Protein AF-A0A1W5DBM8-F1 (afdb_monomer)

Nearest PDB structures (foldseek):
  7lq4-assembly1_A  TM=3.499E-01  e=5.298E+00  Rubrobacter radiotolerans
  4ntb-assembly1_A  TM=2.353E-01  e=2.515E+00  Mus musculus
  3hkk-assembly1_A  TM=2.285E-01  e=4.060E+00  Homo sapiens
  3leo-assembly1_A  TM=2.269E-01  e=4.516E+00  Homo sapiens
  4o79-assembly1_A  TM=2.325E-01  e=4.282E+00  Arabidopsis thaliana

Sequence (288 aa):
MASSEPASSFLGVLAQKSQSLQRYIGDAVRKNANIATQSLGDQWRQVVLGPLSKLSGDSYPSSYILVIDALDECDNDDDIRIILKLFAEAQTFQTIRLRVLLTSRPEIPIRHVFHQIPETKHQGLVLHHISPSIIDHDITIFLKHNLGLIGQKKPSLSACWPGEETVNQLVQIASGLFIWAATACRFIQEVEKVILIRKRLAAILQIGSSIVGEQPEKYLNEIYTTVLRHSIPAKGSEEEKEEFLSMLRDILGSIERSMTVLKTCMQFSTFQGTILVYFISRLPPKEG

Radius of gyration: 23.91 Å; Cα contacts (8 Å, |Δi|>4): 285; chains: 1; bounding box: 63×48×68 Å

InterPro domains:
  IPR056884 Nephrocystin 3-like, N-terminal [PF24883] (8-105)

Secondary structure (DSSP, 8-state):
---------HHHHHHTT-HHHHHHHHHHHHH-TTGGGS-HHHHIIIIIIHHHTTS-TTSS-SEEEEEE--GGG-S-HHHHHHHHHHHHHHTT-SSSEEEEEEEE---HHHHHHHHHS-GGG-EEEEGGGS-HHHHHHHHHHHHHHHHHHHHHH-TTS-TT-S-HHHHHHHHHHHTT-HHHHHHHHHHHHT--SHHHHHHHHHHHHHHHHH--SS-HHHHHHHHHHHHHHHHS-TTS-HHHHHHHHHHHHHHHHHHHHHHHHHTT---------S-EEEE---SPPPP-

Mean predicted aligned error: 11.99 Å

Organism: NCBI:txid136370

pLDDT: mean 74.55, std 18.22, range [24.42, 97.06]

Structure (mmCIF, N/CA/C/O backbone):
data_AF-A0A1W5DBM8-F1
#
_entry.id   AF-A0A1W5DBM8-F1
#
loop_
_atom_site.group_PDB
_atom_site.id
_atom_site.type_symbol
_atom_site.label_atom_id
_atom_site.label_alt_id
_atom_site.label_comp_id
_atom_site.label_asym_id
_atom_site.label_entity_id
_atom_site.label_seq_id
_atom_site.pdbx_PDB_ins_code
_atom_site.Cartn_x
_atom_site.Cartn_y
_atom_site.Cartn_z
_atom_site.occupancy
_atom_site.B_iso_or_equiv
_atom_site.auth_seq_id
_atom_site.auth_comp_id
_atom_site.auth_asym_id
_atom_site.auth_atom_id
_atom_site.pdbx_PDB_model_num
ATOM 1 N N . MET A 1 1 ? 10.053 28.522 23.814 1.00 25.56 1 MET A N 1
ATOM 2 C CA . MET A 1 1 ? 9.097 29.326 23.029 1.00 25.56 1 MET A CA 1
ATOM 3 C C . MET A 1 1 ? 9.119 28.743 21.625 1.00 25.56 1 MET A C 1
ATOM 5 O O . MET A 1 1 ? 10.151 28.891 20.995 1.00 25.56 1 MET A O 1
ATOM 9 N N . ALA A 1 2 ? 8.044 28.031 21.238 1.00 26.00 2 ALA A N 1
ATOM 10 C CA . ALA A 1 2 ? 7.826 27.310 19.963 1.00 26.00 2 ALA A CA 1
ATOM 11 C C . ALA A 1 2 ? 8.869 26.207 19.639 1.00 26.00 2 ALA A C 1
ATOM 13 O O . ALA A 1 2 ? 10.048 26.384 19.878 1.00 26.00 2 ALA A O 1
ATOM 14 N N . SER A 1 3 ? 8.557 25.012 19.147 1.00 24.42 3 SER A N 1
ATOM 15 C CA . SER A 1 3 ? 7.355 24.449 18.533 1.00 24.42 3 SER A CA 1
ATOM 16 C C . SER A 1 3 ? 7.487 22.920 18.602 1.00 24.42 3 SER A C 1
ATOM 18 O O . SER A 1 3 ? 8.259 22.334 17.849 1.00 24.42 3 SER A O 1
ATOM 20 N N . SER A 1 4 ? 6.763 22.253 19.503 1.00 27.67 4 SER A N 1
ATOM 21 C CA . SER A 1 4 ? 6.507 20.819 19.350 1.00 27.67 4 SER A CA 1
ATOM 22 C C . SER A 1 4 ? 5.334 20.694 18.384 1.00 27.67 4 SER A C 1
ATOM 24 O O . SER A 1 4 ? 4.183 20.775 18.813 1.00 27.67 4 SER A O 1
ATOM 26 N N . GLU A 1 5 ? 5.600 20.603 17.083 1.00 27.23 5 GLU A N 1
ATOM 27 C CA . GLU A 1 5 ? 4.582 20.147 16.137 1.00 27.23 5 GLU A CA 1
ATOM 28 C C . GLU A 1 5 ? 4.175 18.719 16.528 1.00 27.23 5 GLU A C 1
ATOM 30 O O . GLU A 1 5 ? 5.018 17.824 16.481 1.00 27.23 5 GLU A O 1
ATOM 35 N N . PRO A 1 6 ? 2.915 18.444 16.904 1.00 31.98 6 PRO A N 1
ATOM 36 C CA . PRO A 1 6 ? 2.425 17.085 16.967 1.00 31.98 6 PRO A CA 1
ATOM 37 C C . PRO A 1 6 ? 1.830 16.774 15.594 1.00 31.98 6 PRO A C 1
ATOM 39 O O . PRO A 1 6 ? 0.610 16.763 15.414 1.00 31.98 6 PRO A O 1
ATOM 42 N N . ALA A 1 7 ? 2.689 16.571 14.596 1.00 30.81 7 ALA A N 1
ATOM 43 C CA . ALA A 1 7 ? 2.252 15.876 13.399 1.00 30.81 7 ALA A CA 1
ATOM 44 C C . ALA A 1 7 ? 2.014 14.400 13.780 1.00 30.81 7 ALA A C 1
ATOM 46 O O . ALA A 1 7 ? 2.898 13.734 14.310 1.00 30.81 7 ALA A O 1
ATOM 47 N N . SER A 1 8 ? 0.776 13.947 13.551 1.00 42.94 8 SER A N 1
ATOM 48 C CA . SER A 1 8 ? 0.335 12.550 13.388 1.00 42.94 8 SER A CA 1
ATOM 49 C C . SER A 1 8 ? 0.295 11.580 14.585 1.00 42.94 8 SER A C 1
ATOM 51 O O . SER A 1 8 ? 0.643 10.414 14.425 1.00 42.94 8 SER A O 1
ATOM 53 N N . SER A 1 9 ? -0.259 11.960 15.746 1.00 58.12 9 SER A N 1
ATOM 54 C CA . SER A 1 9 ? -0.902 10.942 16.606 1.00 58.12 9 SER A CA 1
ATOM 55 C C . SER A 1 9 ? -2.347 10.709 16.147 1.00 58.12 9 SER A C 1
ATOM 57 O O . SER A 1 9 ? -3.040 11.658 15.767 1.00 58.12 9 SER A O 1
ATOM 59 N N . PHE A 1 10 ? -2.830 9.461 16.185 1.00 66.00 10 PHE A N 1
ATOM 60 C CA . PHE A 1 10 ? -4.218 9.107 15.835 1.00 66.00 10 PHE A CA 1
ATOM 61 C C . PHE A 1 10 ? -5.248 10.017 16.537 1.00 66.00 10 PHE A C 1
ATOM 63 O O . PHE A 1 10 ? -6.190 10.504 15.910 1.00 66.00 10 PHE A O 1
ATOM 70 N N . LEU A 1 11 ? -5.010 10.338 17.814 1.00 65.62 11 LEU A N 1
ATOM 71 C CA . LEU A 1 11 ? -5.838 11.256 18.599 1.00 65.62 11 LEU A CA 1
ATOM 72 C C . LEU A 1 11 ? -5.796 12.698 18.081 1.00 65.62 11 LEU A C 1
ATOM 74 O O . LEU A 1 11 ? -6.824 13.371 18.069 1.00 65.62 11 LEU A O 1
ATOM 78 N N . GLY A 1 12 ? -4.631 13.170 17.631 1.00 66.56 12 GLY A N 1
ATOM 79 C CA . GLY A 1 12 ? -4.479 14.492 17.027 1.00 66.56 12 GLY A CA 1
ATOM 80 C C . GLY A 1 12 ? -5.275 14.623 15.729 1.00 66.56 12 GLY A C 1
ATOM 81 O O . GLY A 1 12 ? -5.990 15.607 15.542 1.00 66.56 12 GLY A O 1
ATOM 82 N N . VAL A 1 13 ? -5.227 13.604 14.867 1.00 68.81 13 VAL A N 1
ATOM 83 C CA . VAL A 1 13 ? -6.001 13.591 13.615 1.00 68.81 13 VAL A CA 1
ATOM 84 C C . VAL A 1 13 ? -7.501 13.494 13.889 1.00 68.81 13 VAL A C 1
ATOM 86 O O . VAL A 1 13 ? -8.286 14.194 13.249 1.00 68.81 13 VAL A O 1
ATOM 89 N N . LEU A 1 14 ? -7.911 12.674 14.862 1.00 71.75 14 LEU A N 1
ATOM 90 C CA . LEU A 1 14 ? -9.311 12.546 15.266 1.00 71.75 14 LEU A CA 1
ATOM 91 C C . LEU A 1 14 ? -9.857 13.867 15.830 1.00 71.75 14 LEU A C 1
ATOM 93 O O . LEU A 1 14 ? -10.942 14.305 15.447 1.00 71.75 14 LEU A O 1
ATOM 97 N N . ALA A 1 15 ? -9.080 14.543 16.678 1.00 74.06 15 ALA A N 1
ATOM 98 C CA . ALA A 1 15 ? -9.435 15.836 17.249 1.00 74.06 15 ALA A CA 1
ATOM 99 C C . ALA A 1 15 ? -9.642 16.918 16.177 1.00 74.06 15 ALA A C 1
ATOM 101 O O . ALA A 1 15 ? -10.547 17.734 16.302 1.00 74.06 15 ALA A O 1
ATOM 102 N N . GLN A 1 16 ? -8.877 16.901 15.084 1.00 78.12 16 GLN A N 1
ATOM 103 C CA . GLN A 1 16 ? -9.023 17.876 13.995 1.00 78.12 16 GLN A CA 1
ATOM 104 C C . GLN A 1 16 ? -10.313 17.709 13.172 1.00 78.12 16 GLN A C 1
ATOM 106 O O . GLN A 1 16 ? -10.656 18.601 12.399 1.00 78.12 16 GLN A O 1
ATOM 111 N N . LYS A 1 17 ? -11.053 16.598 13.312 1.00 75.12 17 LYS A N 1
ATOM 112 C CA . LYS A 1 17 ? -12.267 16.349 12.511 1.00 75.12 17 LYS A CA 1
ATOM 113 C C . LYS A 1 17 ? -13.475 17.184 12.932 1.00 75.12 17 LYS A C 1
ATOM 115 O O . LYS A 1 17 ? -14.388 17.352 12.132 1.00 75.12 17 LYS A O 1
ATOM 120 N N . SER A 1 18 ? -13.517 17.671 14.170 1.00 77.06 18 SER A N 1
ATOM 121 C CA . SER A 1 18 ? -14.595 18.534 14.663 1.00 77.06 18 SER A CA 1
ATOM 122 C C . SER A 1 18 ? -14.147 19.274 15.915 1.00 77.06 18 SER A C 1
ATOM 124 O O . SER A 1 18 ? -13.534 18.680 16.799 1.00 77.06 18 SER A O 1
ATOM 126 N N . GLN A 1 19 ? -14.523 20.548 16.040 1.00 81.44 19 GLN A N 1
ATOM 127 C CA . GLN A 1 19 ? -14.231 21.348 17.231 1.00 81.44 19 GLN A CA 1
ATOM 128 C C . GLN A 1 19 ? -14.860 20.750 18.502 1.00 81.44 19 GLN A C 1
ATOM 130 O O . GLN A 1 19 ? -14.255 20.783 19.575 1.00 81.44 19 GLN A O 1
ATOM 135 N N . SER A 1 20 ? -16.043 20.137 18.383 1.00 84.19 20 SER A N 1
ATOM 136 C CA . SER A 1 20 ? -16.692 19.428 19.492 1.00 84.19 20 SER A CA 1
ATOM 137 C C . SER A 1 20 ? -15.877 18.208 19.922 1.00 84.19 20 SER A C 1
ATOM 139 O O . SER A 1 20 ? -15.635 18.010 21.111 1.00 84.19 20 SER A O 1
ATOM 141 N N . LEU A 1 21 ? -15.383 17.426 18.957 1.00 81.94 21 LEU A N 1
ATOM 142 C CA . LEU A 1 21 ? -14.573 16.237 19.225 1.00 81.94 21 LEU A CA 1
ATOM 143 C C . LEU A 1 21 ? -13.203 16.610 19.806 1.00 81.94 21 LEU A C 1
ATOM 145 O O . LEU A 1 21 ? -12.778 16.005 20.787 1.00 81.94 21 LEU A O 1
ATOM 149 N N . GLN A 1 22 ? -12.565 17.661 19.282 1.00 84.69 22 GLN A N 1
ATOM 150 C CA . GLN A 1 22 ? -11.345 18.239 19.849 1.00 84.69 22 GLN A CA 1
ATOM 151 C C . GLN A 1 22 ? -11.524 18.585 21.328 1.00 84.69 22 GLN A C 1
ATOM 153 O O . GLN A 1 22 ? -10.683 18.236 22.157 1.00 84.69 22 GLN A O 1
ATOM 158 N N . ARG A 1 23 ? -12.636 19.251 21.665 1.00 86.94 23 ARG A N 1
ATOM 159 C CA . ARG A 1 23 ? -12.955 19.625 23.043 1.00 86.94 23 ARG A CA 1
ATOM 160 C C . ARG A 1 23 ? -13.169 18.395 23.919 1.00 86.94 23 ARG A C 1
ATOM 162 O O . ARG A 1 23 ? -12.569 18.311 24.985 1.00 86.94 23 ARG A O 1
ATOM 169 N N . TYR A 1 24 ? -13.963 17.422 23.472 1.00 88.12 24 TYR A N 1
ATOM 170 C CA . TYR A 1 24 ? -14.231 16.216 24.257 1.00 88.12 24 TYR A CA 1
ATOM 171 C C . TYR A 1 24 ? -12.989 15.346 24.478 1.00 88.12 24 TYR A C 1
ATOM 173 O O . TYR A 1 24 ? -12.830 14.805 25.573 1.00 88.12 24 TYR A O 1
ATOM 181 N N . ILE A 1 25 ? -12.105 15.242 23.482 1.00 85.12 25 ILE A N 1
ATOM 182 C CA . ILE A 1 25 ? -10.804 14.571 23.608 1.00 85.12 25 ILE A CA 1
ATOM 183 C C . ILE A 1 25 ? -9.915 15.334 24.594 1.00 85.12 25 ILE A C 1
ATOM 185 O O . ILE A 1 25 ? -9.381 14.737 25.527 1.00 85.12 25 ILE A O 1
ATOM 189 N N . GLY A 1 26 ? -9.799 16.657 24.441 1.00 85.31 26 GLY A N 1
ATOM 190 C CA . GLY A 1 26 ? -9.015 17.499 25.347 1.00 85.31 26 GLY A CA 1
ATOM 191 C C . GLY A 1 26 ? -9.492 17.407 26.799 1.00 85.31 26 GLY A C 1
ATOM 192 O O . GLY A 1 26 ? -8.675 17.292 27.711 1.00 85.31 26 GLY A O 1
ATOM 193 N N . ASP A 1 27 ? -10.806 17.385 27.021 1.00 87.25 27 ASP A N 1
ATOM 194 C CA . ASP A 1 27 ? -11.401 17.212 28.347 1.00 87.25 27 ASP A CA 1
ATOM 195 C C . ASP A 1 27 ? -11.131 15.813 28.923 1.00 87.25 27 ASP A C 1
ATOM 197 O O . ASP A 1 27 ? -10.878 15.689 30.121 1.00 87.25 27 ASP A O 1
ATOM 201 N N . ALA A 1 28 ? -11.165 14.762 28.097 1.00 86.19 28 ALA A N 1
ATOM 202 C CA . ALA A 1 28 ? -10.839 13.401 28.527 1.00 86.19 28 ALA A CA 1
ATOM 203 C C . ALA A 1 28 ? -9.373 13.286 28.975 1.00 86.19 28 ALA A C 1
ATOM 205 O O . ALA A 1 28 ? -9.104 12.768 30.058 1.00 86.19 28 ALA A O 1
ATOM 206 N N . VAL A 1 29 ? -8.442 13.849 28.198 1.00 85.06 29 VAL A N 1
ATOM 207 C CA . VAL A 1 29 ? -7.008 13.870 28.531 1.00 85.06 29 VAL A CA 1
ATOM 208 C C . VAL A 1 29 ? -6.739 14.705 29.787 1.00 85.06 29 VAL A C 1
ATOM 210 O O . VAL A 1 29 ? -6.001 14.274 30.665 1.00 85.06 29 VAL A O 1
ATOM 213 N N . ARG A 1 30 ? -7.376 15.875 29.938 1.00 84.62 30 ARG A N 1
ATOM 214 C CA . ARG A 1 30 ? -7.209 16.720 31.139 1.00 84.62 30 ARG A CA 1
ATOM 215 C C . ARG A 1 30 ? -7.734 16.065 32.414 1.00 84.62 30 ARG A C 1
ATOM 217 O O . ARG A 1 30 ? -7.167 16.284 33.479 1.00 84.62 30 ARG A O 1
ATOM 224 N N . LYS A 1 31 ? -8.818 15.289 32.322 1.00 86.25 31 LYS A N 1
ATOM 225 C CA . LYS A 1 31 ? -9.390 14.572 33.473 1.00 86.25 31 LYS A CA 1
ATOM 226 C C . LYS A 1 31 ? -8.536 13.391 33.927 1.00 86.25 31 LYS A C 1
ATOM 228 O O . LYS A 1 31 ? -8.656 12.988 35.079 1.00 86.25 31 LYS A O 1
ATOM 233 N N . ASN A 1 32 ? -7.693 12.851 33.052 1.00 80.06 32 ASN A N 1
ATOM 234 C CA . ASN A 1 32 ? -6.827 11.724 33.360 1.00 80.06 32 ASN A CA 1
ATOM 235 C C . ASN A 1 32 ? -5.389 12.011 32.910 1.00 80.06 32 ASN A C 1
ATOM 237 O O . ASN A 1 32 ? -4.972 11.638 31.816 1.00 80.06 32 ASN A O 1
ATOM 241 N N . ALA A 1 33 ? -4.616 12.652 33.790 1.00 75.94 33 ALA A N 1
ATOM 242 C CA . ALA A 1 33 ? -3.224 13.017 33.521 1.00 75.94 33 ALA A CA 1
ATOM 243 C C . ALA A 1 33 ? -2.308 11.808 33.236 1.00 75.94 33 ALA A C 1
ATOM 245 O O . ALA A 1 33 ? -1.280 11.965 32.584 1.00 75.94 33 ALA A O 1
ATOM 246 N N . ASN A 1 34 ? -2.702 10.606 33.669 1.00 79.25 34 ASN A N 1
ATOM 247 C CA . ASN A 1 34 ? -1.942 9.372 33.471 1.00 79.25 34 ASN A CA 1
ATOM 248 C C . ASN A 1 34 ? -2.426 8.562 32.260 1.00 79.25 34 ASN A C 1
ATOM 250 O O . ASN A 1 34 ? -2.029 7.416 32.098 1.00 79.25 34 ASN A O 1
ATOM 254 N N . ILE A 1 35 ? -3.284 9.119 31.399 1.00 77.44 35 ILE A N 1
ATOM 255 C CA . ILE A 1 35 ? -3.882 8.373 30.283 1.00 77.44 35 ILE A CA 1
ATOM 256 C C . ILE A 1 35 ? -2.839 7.730 29.359 1.00 77.44 35 ILE A C 1
ATOM 258 O O . ILE A 1 35 ? -3.040 6.612 28.898 1.00 77.44 35 ILE A O 1
ATOM 262 N N . ALA A 1 36 ? -1.697 8.391 29.152 1.00 72.00 36 ALA A N 1
ATOM 263 C CA . ALA A 1 36 ? -0.620 7.903 28.294 1.00 72.00 36 ALA A CA 1
ATOM 264 C C . ALA A 1 36 ? 0.077 6.638 28.829 1.00 72.00 36 ALA A C 1
ATOM 266 O O . ALA A 1 36 ? 0.700 5.922 28.053 1.00 72.00 36 ALA A O 1
ATOM 267 N N . THR A 1 37 ? -0.022 6.353 30.132 1.00 74.81 37 THR A N 1
ATOM 268 C CA . THR A 1 37 ? 0.588 5.170 30.762 1.00 74.81 37 THR A CA 1
ATOM 269 C C . THR A 1 37 ? -0.417 4.046 31.022 1.00 74.81 37 THR A C 1
ATOM 271 O O . THR A 1 37 ? -0.049 3.007 31.567 1.00 74.81 37 THR A O 1
ATOM 274 N N . GLN A 1 38 ? -1.687 4.230 30.643 1.00 78.00 38 GLN A N 1
ATOM 275 C CA . GLN A 1 38 ? -2.728 3.209 30.789 1.00 78.00 38 GLN A CA 1
ATOM 276 C C . GLN A 1 38 ? -2.703 2.187 29.652 1.00 78.00 38 GLN A C 1
ATOM 278 O O . GLN A 1 38 ? -2.071 2.395 28.616 1.00 78.00 38 GLN A O 1
ATOM 283 N N . SER A 1 39 ? -3.443 1.089 29.832 1.00 80.19 39 SER A N 1
ATOM 284 C CA . SER A 1 39 ? -3.605 0.067 28.797 1.00 80.19 39 SER A CA 1
ATOM 285 C C . SER A 1 39 ? -4.208 0.652 27.511 1.00 80.19 39 SER A C 1
ATOM 287 O O . SER A 1 39 ? -5.022 1.579 27.562 1.00 80.19 39 SER A O 1
ATOM 289 N N . LEU A 1 40 ? -3.872 0.075 26.350 1.00 78.94 40 LEU A N 1
ATOM 290 C CA . LEU A 1 40 ? -4.442 0.483 25.055 1.00 78.94 40 LEU A CA 1
ATOM 291 C C . LEU A 1 40 ? -5.978 0.469 25.064 1.00 78.94 40 LEU A C 1
ATOM 293 O O . LEU A 1 40 ? -6.614 1.345 24.480 1.00 78.94 40 LEU A O 1
ATOM 297 N N . GLY A 1 41 ? -6.585 -0.490 25.768 1.00 82.00 41 GLY A N 1
ATOM 298 C CA . GLY A 1 41 ? -8.038 -0.563 25.894 1.00 82.00 41 GLY A CA 1
ATOM 299 C C . GLY A 1 41 ? -8.639 0.584 26.702 1.00 82.00 41 GLY A C 1
ATOM 300 O O . GLY A 1 41 ? -9.692 1.106 26.337 1.00 82.00 41 GLY A O 1
ATOM 301 N N . ASP A 1 42 ? -7.971 1.019 27.770 1.00 82.81 42 ASP A N 1
ATOM 302 C CA . ASP A 1 42 ? -8.432 2.163 28.559 1.00 82.81 42 ASP A CA 1
ATOM 303 C C . ASP A 1 42 ? -8.267 3.473 27.793 1.00 82.81 42 ASP A C 1
ATOM 305 O O . ASP A 1 42 ? -9.186 4.296 27.791 1.00 82.81 42 ASP A O 1
ATOM 309 N N . GLN A 1 43 ? -7.156 3.629 27.066 1.00 82.94 43 GLN A N 1
ATOM 310 C CA . GLN A 1 43 ? -6.942 4.757 26.159 1.00 82.94 43 GLN A CA 1
ATOM 311 C C . GLN A 1 43 ? -8.028 4.816 25.075 1.00 82.94 43 GLN A C 1
ATOM 313 O O . GLN A 1 43 ? -8.632 5.869 24.855 1.00 82.94 43 GLN A O 1
ATOM 318 N N . TRP A 1 44 ? -8.346 3.676 24.454 1.00 84.88 44 TRP A N 1
ATOM 319 C CA . TRP A 1 44 ? -9.407 3.556 23.454 1.00 84.88 44 TRP A CA 1
ATOM 320 C C . TRP A 1 44 ? -10.775 3.964 24.009 1.00 84.88 44 TRP A C 1
ATOM 322 O O . TRP A 1 44 ? -11.445 4.846 23.467 1.00 84.88 44 TRP A O 1
ATOM 332 N N . ARG A 1 45 ? -11.191 3.384 25.138 1.00 86.00 45 ARG A N 1
ATOM 333 C CA . ARG A 1 45 ? -12.499 3.688 25.733 1.00 86.00 45 ARG A CA 1
ATOM 334 C C . ARG A 1 45 ? -12.607 5.137 26.202 1.00 86.00 45 ARG A C 1
ATOM 336 O O . ARG A 1 45 ? -13.634 5.771 25.971 1.00 86.00 45 ARG A O 1
ATOM 343 N N . GLN A 1 46 ? -11.572 5.680 26.841 1.00 83.88 46 GLN A N 1
ATOM 344 C CA . GLN A 1 46 ? -11.639 7.009 27.457 1.00 83.88 46 GLN A CA 1
ATOM 345 C C . GLN A 1 46 ? -11.421 8.157 26.475 1.00 83.88 46 GLN A C 1
ATOM 347 O O . GLN A 1 46 ? -12.027 9.212 26.658 1.00 83.88 46 GLN A O 1
ATOM 352 N N . VAL A 1 47 ? -10.573 7.978 25.458 1.00 83.88 47 VAL A N 1
ATOM 353 C CA . VAL A 1 47 ? -10.146 9.069 24.563 1.00 83.88 47 VAL A CA 1
ATOM 354 C C . VAL A 1 47 ? -10.698 8.920 23.144 1.00 83.88 47 VAL A C 1
ATOM 356 O O . VAL A 1 47 ? -10.690 9.883 22.384 1.00 83.88 47 VAL A O 1
ATOM 359 N N . VAL A 1 48 ? -11.254 7.759 22.790 1.00 82.62 48 VAL A N 1
ATOM 360 C CA . VAL A 1 48 ? -11.887 7.536 21.479 1.00 82.62 48 VAL A CA 1
ATOM 361 C C . VAL A 1 48 ? -13.385 7.348 21.642 1.00 82.62 48 VAL A C 1
ATOM 363 O O . VAL A 1 48 ? -14.158 8.210 21.229 1.00 82.62 48 VAL A O 1
ATOM 366 N N . LEU A 1 49 ? -13.811 6.268 22.302 1.00 82.81 49 LEU A N 1
ATOM 367 C CA . LEU A 1 49 ? -15.237 5.960 22.437 1.00 82.81 49 LEU A CA 1
ATOM 368 C C . LEU A 1 49 ? -15.959 6.982 23.323 1.00 82.81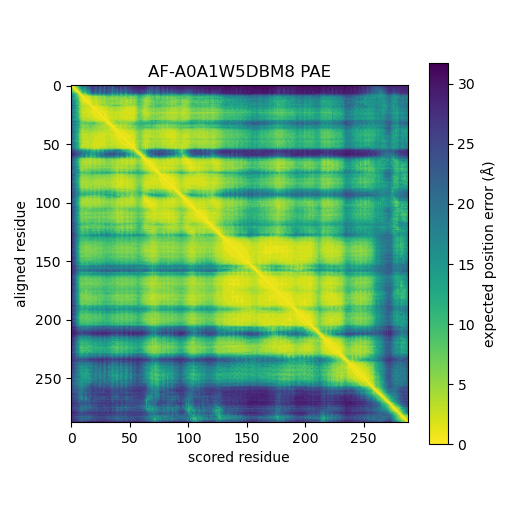 49 LEU A C 1
ATOM 370 O O . LEU A 1 49 ? -17.036 7.444 22.968 1.00 82.81 49 LEU A O 1
ATOM 374 N N . GLY A 1 50 ? -15.366 7.391 24.444 1.00 85.81 50 GLY A N 1
ATOM 375 C CA . GLY A 1 50 ? -15.954 8.371 25.361 1.00 85.81 50 GLY A CA 1
ATOM 376 C C . GLY A 1 50 ? -16.197 9.758 24.742 1.00 85.81 50 GLY A C 1
ATOM 377 O O . GLY A 1 50 ? -17.231 10.367 25.011 1.00 85.81 50 GLY A O 1
ATOM 378 N N . PRO A 1 51 ? -15.273 10.305 23.935 1.00 84.75 51 PRO A N 1
ATOM 379 C CA . PRO A 1 51 ? -15.521 11.533 23.186 1.00 84.75 51 PRO A CA 1
ATOM 380 C C . PRO A 1 51 ? -16.525 11.349 22.053 1.00 84.75 51 PRO A C 1
ATOM 382 O O . PRO A 1 51 ? -17.373 12.218 21.860 1.00 84.75 51 PRO A O 1
ATOM 385 N N . LEU A 1 52 ? -16.481 10.210 21.353 1.00 81.38 52 LEU A N 1
ATOM 386 C CA . LEU A 1 52 ? -17.464 9.893 20.322 1.00 81.38 52 LEU A CA 1
ATOM 387 C C . LEU A 1 52 ? -18.878 9.758 20.915 1.00 81.38 52 LEU A C 1
ATOM 389 O O . LEU A 1 52 ? -19.803 10.295 20.333 1.00 81.38 52 LEU A O 1
ATOM 393 N N . SER A 1 53 ? -19.098 9.178 22.101 1.00 81.50 53 SER A N 1
ATOM 394 C CA . SER A 1 53 ? -20.466 9.050 22.671 1.00 81.50 53 SER A CA 1
ATOM 395 C C . SER A 1 53 ? -21.128 10.388 22.967 1.00 81.50 53 SER A C 1
ATOM 397 O O . SER A 1 53 ? -22.347 10.445 23.101 1.00 81.50 53 SER A O 1
ATOM 399 N N . LYS A 1 54 ? -20.339 11.455 23.104 1.00 82.81 54 LYS A N 1
ATOM 400 C CA . LYS A 1 54 ? -20.828 12.794 23.439 1.00 82.81 54 LYS A CA 1
ATOM 401 C C . LYS A 1 54 ? -21.222 13.613 22.220 1.00 82.81 54 LYS A C 1
ATOM 403 O O . LYS A 1 54 ? -21.849 14.656 22.392 1.00 82.81 54 LYS A O 1
ATOM 408 N N . LEU A 1 55 ? -20.859 13.186 21.008 1.00 77.69 55 LEU A N 1
ATOM 409 C CA . LEU A 1 55 ? -21.366 13.824 19.798 1.00 77.69 55 LEU A CA 1
ATOM 410 C C . LEU A 1 55 ? -22.790 13.287 19.570 1.00 77.69 55 LEU A C 1
ATOM 412 O O . LEU A 1 55 ? -23.000 12.256 18.939 1.00 77.69 55 LEU A O 1
ATOM 416 N N . SER A 1 56 ? -23.772 13.945 20.183 1.00 64.50 56 SER A N 1
ATOM 417 C CA . SER A 1 56 ? -25.194 13.632 20.019 1.00 64.50 56 SER A CA 1
ATOM 418 C C . SER A 1 56 ? -25.616 13.725 18.545 1.00 64.50 56 SER A C 1
ATOM 420 O O . SER A 1 56 ? -25.095 14.560 17.803 1.00 64.50 56 SER A O 1
ATOM 422 N N . GLY A 1 57 ? -26.589 12.898 18.140 1.00 57.06 57 GLY A N 1
ATOM 423 C CA . GLY A 1 57 ? -27.016 12.659 16.748 1.00 57.06 57 GLY A CA 1
ATOM 424 C C . GLY A 1 57 ? -27.504 13.859 15.919 1.00 57.06 57 GLY A C 1
ATOM 425 O O . GLY A 1 57 ? -27.817 13.673 14.747 1.00 57.06 57 GLY A O 1
ATOM 426 N N . ASP A 1 58 ? -27.513 15.070 16.478 1.00 55.91 58 ASP A N 1
ATOM 427 C CA . ASP A 1 58 ? -27.894 16.312 15.792 1.00 55.91 58 ASP A CA 1
ATOM 428 C C . ASP A 1 58 ? -26.704 17.036 15.133 1.00 55.91 58 ASP A C 1
ATOM 430 O O . ASP A 1 58 ? -26.888 17.997 14.388 1.00 55.91 58 ASP A O 1
ATOM 434 N N . SER A 1 59 ? -25.464 16.595 15.385 1.00 57.44 59 SER A N 1
ATOM 435 C CA . SER A 1 59 ? -24.264 17.144 14.741 1.00 57.44 59 SER A CA 1
ATOM 436 C C . SER A 1 59 ? -23.732 16.190 13.671 1.00 57.44 59 SER A C 1
ATOM 438 O O . SER A 1 59 ? -23.256 15.097 13.966 1.00 57.44 59 SER A O 1
ATOM 440 N N . TYR A 1 60 ? -23.793 16.618 12.407 1.00 58.16 60 TYR A N 1
ATOM 441 C CA . TYR A 1 60 ? -23.101 15.962 11.294 1.00 58.16 60 TYR A CA 1
ATOM 442 C C . TYR A 1 60 ? -21.590 15.831 11.595 1.00 58.16 60 TYR A C 1
ATOM 444 O O . TYR A 1 60 ? -21.005 16.796 12.094 1.00 58.16 60 TYR A O 1
ATOM 452 N N . PRO A 1 61 ? -20.911 14.719 11.232 1.00 58.97 61 PRO A N 1
ATOM 453 C CA . PRO A 1 61 ? -21.410 13.502 10.585 1.00 58.97 61 PRO A CA 1
ATOM 454 C C . PRO A 1 61 ? -21.772 12.373 11.574 1.00 58.97 61 PRO A C 1
ATOM 456 O O . PRO A 1 61 ? -21.048 12.081 12.520 1.00 58.97 61 PRO A O 1
ATOM 459 N N . SER A 1 62 ? -22.850 11.644 11.272 1.00 68.88 62 SER A N 1
ATOM 460 C CA . SER A 1 62 ? -23.344 10.481 12.036 1.00 68.88 62 SER A CA 1
ATOM 461 C C . SER A 1 62 ? -22.531 9.190 11.833 1.00 68.88 62 SER A C 1
ATOM 463 O O . SER A 1 62 ? -22.873 8.133 12.374 1.00 68.88 62 SER A O 1
ATOM 465 N N . SER A 1 63 ? -21.448 9.248 11.049 1.00 76.38 63 SER A N 1
ATOM 466 C CA . SER A 1 63 ? -20.561 8.115 10.801 1.00 76.38 63 SER A CA 1
ATOM 467 C C . SER A 1 63 ? -19.108 8.553 10.645 1.00 76.38 63 SER A C 1
ATOM 469 O O . SER A 1 63 ? -18.810 9.503 9.923 1.00 76.38 63 SER A O 1
ATOM 471 N N . TYR A 1 64 ? -18.209 7.812 11.289 1.00 77.31 64 TYR A N 1
ATOM 472 C CA . TYR A 1 64 ? -16.763 7.956 11.160 1.00 77.31 64 TYR A CA 1
ATOM 473 C C . TYR A 1 64 ? -16.183 6.689 10.552 1.00 77.31 64 TYR A C 1
ATOM 475 O O . TYR A 1 64 ? -16.666 5.588 10.821 1.00 77.31 64 TYR A O 1
ATOM 483 N N . ILE A 1 65 ? -15.135 6.848 9.750 1.00 78.69 65 ILE A N 1
ATOM 484 C CA . ILE A 1 65 ? -14.383 5.729 9.191 1.00 78.69 65 ILE A CA 1
ATOM 485 C C . ILE A 1 65 ? -12.941 5.878 9.622 1.00 78.69 65 ILE A C 1
ATOM 487 O O . ILE A 1 65 ? -12.316 6.908 9.374 1.00 78.69 65 ILE A O 1
ATOM 491 N N . LEU A 1 66 ? -12.440 4.845 10.281 1.00 78.19 66 LEU A N 1
ATOM 492 C CA . LEU A 1 66 ? -11.049 4.701 10.640 1.00 78.19 66 LEU A CA 1
ATOM 493 C C . LEU A 1 66 ? -10.373 3.833 9.590 1.00 78.19 66 LEU A C 1
ATOM 495 O O . LEU A 1 66 ? -10.720 2.666 9.464 1.00 78.19 66 LEU A O 1
ATOM 499 N N . VAL A 1 67 ? -9.444 4.401 8.832 1.00 81.25 67 VAL A N 1
ATOM 500 C CA . VAL A 1 67 ? -8.660 3.653 7.849 1.00 81.25 67 VAL A CA 1
ATOM 501 C C . VAL A 1 67 ? -7.295 3.353 8.457 1.00 81.25 67 VAL A C 1
ATOM 503 O O . VAL A 1 67 ? -6.627 4.250 8.968 1.00 81.25 67 VAL A O 1
ATOM 506 N N . ILE A 1 68 ? -6.920 2.081 8.444 1.00 80.44 68 ILE A N 1
ATOM 507 C CA . ILE A 1 68 ? -5.704 1.552 9.053 1.00 80.44 68 ILE A CA 1
ATOM 508 C C . ILE A 1 68 ? -4.954 0.839 7.958 1.00 80.44 68 ILE A C 1
ATOM 510 O O . ILE A 1 68 ? -5.450 -0.148 7.416 1.00 80.44 68 ILE A O 1
ATOM 514 N N . ASP A 1 69 ? -3.791 1.376 7.629 1.00 79.81 69 ASP A N 1
ATOM 515 C CA . ASP A 1 69 ? -2.952 0.836 6.579 1.00 79.81 69 ASP A CA 1
ATOM 516 C C . ASP A 1 69 ? -1.837 -0.026 7.184 1.00 79.81 69 ASP A C 1
ATOM 518 O O . ASP A 1 69 ? -1.250 0.357 8.194 1.00 79.81 69 ASP A O 1
ATOM 522 N N . ALA A 1 70 ? -1.583 -1.185 6.577 1.00 77.75 70 ALA A N 1
ATOM 523 C CA . ALA A 1 70 ? -0.505 -2.119 6.889 1.00 77.75 70 ALA A CA 1
ATOM 524 C C . ALA A 1 70 ? -0.396 -2.511 8.378 1.00 77.75 70 ALA A C 1
ATOM 526 O O . ALA A 1 70 ? 0.665 -2.387 8.988 1.00 77.75 70 ALA A O 1
ATOM 527 N N . LEU A 1 71 ? -1.484 -3.023 8.976 1.00 82.75 71 LEU A N 1
ATOM 528 C CA . LEU A 1 71 ? -1.496 -3.435 10.395 1.00 82.75 71 LEU A CA 1
ATOM 529 C C . LEU A 1 71 ? -0.402 -4.467 10.737 1.00 82.75 71 LEU A C 1
ATOM 531 O O . LEU A 1 71 ? 0.087 -4.503 11.861 1.00 82.75 71 LEU A O 1
ATOM 535 N N . ASP A 1 72 ? -0.012 -5.307 9.783 1.00 78.81 72 ASP A N 1
ATOM 536 C CA . ASP A 1 72 ? 1.048 -6.310 9.945 1.00 78.81 72 ASP A CA 1
ATOM 537 C C . ASP A 1 72 ? 2.470 -5.729 10.049 1.00 78.81 72 ASP A C 1
ATOM 539 O O . ASP A 1 72 ? 3.423 -6.474 10.271 1.00 78.81 72 ASP A O 1
ATOM 543 N N . GLU A 1 73 ? 2.636 -4.415 9.889 1.00 76.81 73 GLU A N 1
ATOM 544 C CA . GLU A 1 73 ? 3.905 -3.722 10.135 1.00 76.81 73 GLU A CA 1
ATOM 545 C C . GLU A 1 73 ? 4.030 -3.194 11.575 1.00 76.81 73 GLU A C 1
ATOM 547 O O . GLU A 1 73 ? 5.028 -2.552 11.911 1.00 76.81 73 GLU A O 1
ATOM 552 N N . CYS A 1 74 ? 3.044 -3.468 12.439 1.00 76.12 74 CYS A N 1
ATOM 553 C CA . CYS A 1 74 ? 3.184 -3.270 13.878 1.00 76.12 74 CYS A CA 1
ATOM 554 C C . CYS A 1 74 ? 4.173 -4.286 14.466 1.00 76.12 74 CYS A C 1
ATOM 556 O O . CYS A 1 74 ? 4.079 -5.482 14.209 1.00 76.12 74 CYS A O 1
ATOM 558 N N . ASP A 1 75 ? 5.094 -3.808 15.303 1.00 72.94 75 ASP A N 1
ATOM 559 C CA . ASP A 1 75 ? 6.217 -4.619 15.790 1.00 72.94 75 ASP A CA 1
ATOM 560 C C . ASP A 1 75 ? 5.823 -5.629 16.898 1.00 72.94 75 ASP A C 1
ATOM 562 O O . ASP A 1 75 ? 6.633 -6.474 17.272 1.00 72.94 75 ASP A O 1
ATOM 566 N N . ASN A 1 76 ? 4.599 -5.554 17.441 1.00 80.19 76 ASN A N 1
ATOM 567 C CA . ASN A 1 76 ? 4.133 -6.397 18.546 1.00 80.19 76 ASN A CA 1
ATOM 568 C C . ASN A 1 76 ? 2.805 -7.105 18.226 1.00 80.19 76 ASN A C 1
ATOM 570 O O . ASN A 1 76 ? 1.742 -6.482 18.144 1.00 80.19 76 ASN A O 1
ATOM 574 N N . ASP A 1 77 ? 2.862 -8.433 18.138 1.00 82.62 77 ASP A N 1
ATOM 575 C CA . ASP A 1 77 ? 1.713 -9.306 17.890 1.00 82.62 77 ASP A CA 1
ATOM 576 C C . ASP A 1 77 ? 0.611 -9.188 18.952 1.00 82.62 77 ASP A C 1
ATOM 578 O O . ASP A 1 77 ? -0.578 -9.297 18.629 1.00 82.62 77 ASP A O 1
ATOM 582 N N . ASP A 1 78 ? 0.970 -8.970 20.218 1.00 82.31 78 ASP A N 1
ATOM 583 C CA . ASP A 1 78 ? -0.009 -8.806 21.294 1.00 82.31 78 ASP A CA 1
ATOM 584 C C . ASP A 1 78 ? -0.763 -7.483 21.155 1.00 82.31 78 ASP A C 1
ATOM 586 O O . ASP A 1 78 ? -1.988 -7.447 21.327 1.00 82.31 78 ASP A O 1
ATOM 590 N N . ASP A 1 79 ? -0.072 -6.420 20.742 1.00 80.38 79 ASP A N 1
ATOM 591 C CA . ASP A 1 79 ? -0.701 -5.130 20.463 1.00 80.38 79 ASP A CA 1
ATOM 592 C C . ASP A 1 79 ? -1.652 -5.240 19.267 1.00 80.38 79 ASP A C 1
ATOM 594 O O . ASP A 1 79 ? -2.792 -4.787 19.361 1.00 80.38 79 ASP A O 1
ATOM 598 N N . ILE A 1 80 ? -1.259 -5.934 18.189 1.00 82.12 80 ILE A N 1
ATOM 599 C CA . ILE A 1 80 ? -2.135 -6.240 17.041 1.00 82.12 80 ILE A CA 1
ATOM 600 C C . ILE A 1 80 ? -3.422 -6.936 17.509 1.00 82.12 80 ILE A C 1
ATOM 602 O O . ILE A 1 80 ? -4.531 -6.541 17.129 1.00 82.12 80 ILE A O 1
ATOM 606 N N . ARG A 1 81 ? -3.305 -7.959 18.369 1.00 84.94 81 ARG A N 1
ATOM 607 C CA . ARG A 1 81 ? -4.462 -8.698 18.905 1.00 84.94 81 ARG A CA 1
ATOM 608 C C . ARG A 1 81 ? -5.376 -7.799 19.732 1.00 84.94 81 ARG A C 1
ATOM 610 O O . ARG A 1 81 ? -6.600 -7.911 19.622 1.00 84.94 81 ARG A O 1
ATOM 617 N N . ILE A 1 82 ? -4.805 -6.936 20.573 1.00 84.69 82 ILE A N 1
ATOM 618 C CA . ILE A 1 82 ? -5.559 -5.981 21.393 1.00 84.69 82 ILE A CA 1
ATOM 619 C C . ILE A 1 82 ? -6.283 -4.981 20.489 1.00 84.69 82 ILE A C 1
ATOM 621 O O . ILE A 1 82 ? -7.495 -4.815 20.611 1.00 84.69 82 ILE A O 1
ATOM 625 N N . ILE A 1 83 ? -5.573 -4.379 19.539 1.00 84.62 83 ILE A N 1
ATOM 626 C CA . ILE A 1 83 ? -6.089 -3.397 18.583 1.00 84.62 83 ILE A CA 1
ATOM 627 C C . ILE A 1 83 ? -7.292 -3.956 17.805 1.00 84.62 83 ILE A C 1
ATOM 629 O O . ILE A 1 83 ? -8.355 -3.332 17.770 1.00 84.62 83 ILE A O 1
ATOM 633 N N . LEU A 1 84 ? -7.181 -5.169 17.255 1.00 85.75 84 LEU A N 1
ATOM 634 C CA . LEU A 1 84 ? -8.277 -5.818 16.526 1.00 85.75 84 LEU A CA 1
ATOM 635 C C . LEU A 1 84 ? -9.515 -6.061 17.408 1.00 85.75 84 LEU A C 1
ATOM 637 O O . LEU A 1 84 ? -10.646 -5.850 16.960 1.00 85.75 84 LEU A O 1
ATOM 641 N N . LYS A 1 85 ? -9.325 -6.446 18.678 1.00 85.56 85 LYS A N 1
ATOM 642 C CA . LYS A 1 85 ? -10.431 -6.593 19.642 1.00 85.56 85 LYS A CA 1
ATOM 643 C C . LYS A 1 85 ? -11.107 -5.253 19.945 1.00 85.56 85 LYS A C 1
ATOM 645 O O . LYS A 1 85 ? -12.334 -5.202 20.012 1.00 85.56 85 LYS A O 1
ATOM 650 N N . LEU A 1 86 ? -10.338 -4.170 20.069 1.00 85.00 86 LEU A N 1
ATOM 651 C CA . LEU A 1 86 ? -10.871 -2.821 20.297 1.00 85.00 86 LEU A CA 1
ATOM 652 C C . LEU A 1 86 ? -11.687 -2.314 19.099 1.00 85.00 86 LEU A C 1
ATOM 654 O O . LEU A 1 86 ? -12.734 -1.690 19.280 1.00 85.00 86 LEU A O 1
ATOM 658 N N . PHE A 1 87 ? -11.281 -2.641 17.871 1.00 84.69 87 PHE A N 1
ATOM 659 C CA . PHE A 1 87 ? -12.080 -2.337 16.679 1.00 84.69 87 PHE A CA 1
ATOM 660 C C . PHE A 1 87 ? -13.365 -3.155 16.593 1.00 84.69 87 PHE A C 1
ATOM 662 O O . PHE A 1 87 ? -14.383 -2.643 16.129 1.00 84.69 87 PHE A O 1
ATOM 669 N N . ALA A 1 88 ? -13.357 -4.399 17.070 1.00 82.38 88 ALA A N 1
ATOM 670 C CA . ALA A 1 88 ? -14.579 -5.187 17.187 1.00 82.38 88 ALA A CA 1
ATOM 671 C C . ALA A 1 88 ? -15.534 -4.616 18.256 1.00 82.38 88 ALA A C 1
ATOM 673 O O . ALA A 1 88 ? -16.749 -4.614 18.046 1.00 82.38 88 ALA A O 1
ATOM 674 N N . GLU A 1 89 ? -15.003 -4.095 19.371 1.00 81.25 89 GLU A N 1
ATOM 675 C CA . GLU A 1 89 ? -15.769 -3.380 20.408 1.00 81.25 89 GLU A CA 1
ATOM 676 C C . GLU A 1 89 ? -16.401 -2.099 19.847 1.00 81.25 89 GLU A C 1
ATOM 678 O O . GLU A 1 89 ? -17.568 -1.812 20.097 1.00 81.25 89 GLU A O 1
ATOM 683 N N . ALA A 1 90 ? -15.677 -1.363 19.002 1.00 76.69 90 ALA A N 1
ATOM 684 C CA . ALA A 1 90 ? -16.152 -0.127 18.382 1.00 76.69 90 ALA A CA 1
ATOM 685 C C . ALA A 1 90 ? -17.482 -0.275 17.617 1.00 76.69 90 ALA A C 1
ATOM 687 O O . ALA A 1 90 ? -18.238 0.685 17.481 1.00 76.69 90 ALA A O 1
ATOM 688 N N . GLN A 1 91 ? -17.783 -1.481 17.130 1.00 70.25 91 GLN A N 1
ATOM 689 C CA . GLN A 1 91 ? -19.005 -1.774 16.379 1.00 70.25 91 GLN A CA 1
ATOM 690 C C . GLN A 1 91 ? -20.254 -1.896 17.251 1.00 70.25 91 GLN A C 1
ATOM 692 O O . GLN A 1 91 ? -21.364 -1.828 16.730 1.00 70.25 91 GLN A O 1
ATOM 697 N N . THR A 1 92 ? -20.111 -2.086 18.566 1.00 69.25 92 THR A N 1
ATOM 698 C CA . THR A 1 92 ? -21.266 -2.131 19.477 1.00 69.25 92 THR A CA 1
ATOM 699 C C . THR A 1 92 ? -21.790 -0.736 19.810 1.00 69.25 92 THR A C 1
ATOM 701 O O . THR A 1 92 ? -22.766 -0.595 20.545 1.00 69.25 92 THR A O 1
ATOM 704 N N . PHE A 1 93 ? -21.136 0.303 19.295 1.00 69.19 93 PHE A N 1
ATOM 705 C CA . PHE A 1 93 ? -21.454 1.683 19.590 1.00 69.19 93 PHE A CA 1
ATOM 706 C C . PHE A 1 93 ? -22.692 2.154 18.822 1.00 69.19 93 PHE A C 1
ATOM 708 O O . PHE A 1 93 ? -22.716 2.155 17.593 1.00 69.19 93 PHE A O 1
ATOM 715 N N . GLN A 1 94 ? -23.734 2.549 19.556 1.00 67.44 94 GLN A N 1
ATOM 716 C CA . GLN A 1 94 ? -25.040 2.893 18.979 1.00 67.44 94 GLN A CA 1
ATOM 717 C C . GLN A 1 94 ? -25.198 4.388 18.693 1.00 67.44 94 GLN A C 1
ATOM 719 O O . GLN A 1 94 ? -25.920 4.756 17.771 1.00 67.44 94 GLN A O 1
ATOM 724 N N . THR A 1 95 ? -24.517 5.252 19.454 1.00 70.44 95 THR A N 1
ATOM 725 C CA . THR A 1 95 ? -24.665 6.710 19.330 1.00 70.44 95 THR A CA 1
ATOM 726 C C . THR A 1 95 ? -24.109 7.235 18.007 1.00 70.44 95 THR A C 1
ATOM 728 O O . THR A 1 95 ? -24.647 8.181 17.442 1.00 70.44 95 THR A O 1
ATOM 731 N N . ILE A 1 96 ? -23.034 6.616 17.505 1.00 74.88 96 ILE A N 1
ATOM 732 C CA . ILE A 1 96 ? -22.339 7.004 16.272 1.00 74.88 96 ILE A CA 1
ATOM 733 C C . ILE A 1 96 ? -21.868 5.765 15.542 1.00 74.88 96 ILE A C 1
ATOM 735 O O . ILE A 1 96 ? -21.321 4.845 16.147 1.00 74.88 96 ILE A O 1
ATOM 739 N N . ARG A 1 97 ? -21.998 5.778 14.215 1.00 76.69 97 ARG A N 1
ATOM 740 C CA . ARG A 1 97 ? -21.535 4.677 13.379 1.00 76.69 97 ARG A CA 1
ATOM 741 C C . ARG A 1 97 ? -20.038 4.791 13.088 1.00 76.69 97 ARG A C 1
ATOM 743 O O . ARG A 1 97 ? -19.649 5.396 12.088 1.00 76.69 97 ARG A O 1
ATOM 750 N N . LEU A 1 98 ? -19.206 4.181 13.926 1.00 78.88 98 LEU A N 1
ATOM 751 C CA . LEU A 1 98 ? -17.775 4.018 13.662 1.00 78.88 98 LEU A CA 1
ATOM 752 C C . LEU A 1 98 ? -17.534 2.751 12.824 1.00 78.88 98 LEU A C 1
ATOM 754 O O . LEU A 1 98 ? -17.901 1.650 13.225 1.00 78.88 98 LEU A O 1
ATOM 758 N N . ARG A 1 99 ? -16.933 2.907 11.643 1.00 80.25 99 ARG A N 1
ATOM 759 C CA . ARG A 1 99 ? -16.481 1.801 10.787 1.00 80.25 99 ARG A CA 1
ATOM 760 C C . ARG A 1 99 ? -14.962 1.791 10.735 1.00 80.25 99 ARG A C 1
ATOM 762 O O . ARG A 1 99 ? -14.340 2.845 10.800 1.00 80.25 99 ARG A O 1
ATOM 769 N N . VAL A 1 100 ? -14.381 0.613 10.571 1.00 81.88 100 VAL A N 1
ATOM 770 C CA . VAL A 1 100 ? -12.938 0.436 10.409 1.00 81.88 100 VAL A CA 1
ATOM 771 C C . VAL A 1 100 ? -12.674 -0.182 9.040 1.00 81.88 100 VAL A C 1
ATOM 773 O O . VAL A 1 100 ? -13.310 -1.162 8.672 1.00 81.88 100 VAL A O 1
ATOM 776 N N . LEU A 1 101 ? -11.779 0.421 8.271 1.00 84.38 101 LEU A N 1
ATOM 777 C CA . LEU A 1 101 ? -11.217 -0.121 7.046 1.00 84.38 101 LEU A CA 1
ATOM 778 C C . LEU A 1 101 ? -9.781 -0.508 7.372 1.00 84.38 101 LEU A C 1
ATOM 780 O O . LEU A 1 101 ? -9.007 0.351 7.781 1.00 84.38 101 LEU A O 1
ATOM 784 N N . LEU A 1 102 ? -9.439 -1.780 7.231 1.00 84.25 102 LEU A N 1
ATOM 785 C CA . LEU A 1 102 ? -8.126 -2.276 7.626 1.00 84.25 102 LEU A CA 1
ATOM 786 C C . LEU A 1 102 ? -7.435 -2.933 6.444 1.00 84.25 102 LEU A C 1
ATOM 788 O O . LEU A 1 102 ? -8.051 -3.750 5.757 1.00 84.25 102 LEU A O 1
ATOM 792 N N . THR A 1 103 ? -6.164 -2.607 6.247 1.00 83.00 103 THR A N 1
ATOM 793 C CA . THR A 1 103 ? -5.288 -3.300 5.315 1.00 83.00 103 THR A CA 1
ATOM 794 C C . THR A 1 103 ? -4.208 -4.057 6.080 1.00 83.00 103 THR A C 1
ATOM 796 O O . THR A 1 103 ? -3.661 -3.558 7.067 1.00 83.00 103 THR A O 1
ATOM 799 N N . SER A 1 104 ? -3.939 -5.298 5.675 1.00 82.00 104 SER A N 1
ATOM 800 C CA . SER A 1 104 ? -2.820 -6.068 6.225 1.00 82.00 104 SER A CA 1
ATOM 801 C C . SER A 1 104 ? -2.420 -7.245 5.336 1.00 82.00 104 SER A C 1
ATOM 803 O O . SER A 1 104 ? -3.195 -7.702 4.490 1.00 82.00 104 SER A O 1
ATOM 805 N N . ARG A 1 105 ? -1.235 -7.809 5.566 1.00 80.44 105 ARG A N 1
ATOM 806 C CA . ARG A 1 105 ? -0.949 -9.203 5.202 1.00 80.44 105 ARG A CA 1
ATOM 807 C C . ARG A 1 105 ? -1.756 -10.171 6.070 1.00 80.44 105 ARG A C 1
ATOM 809 O O . ARG A 1 105 ? -2.141 -9.832 7.194 1.00 80.44 105 ARG A O 1
ATOM 816 N N . PRO A 1 106 ? -2.041 -11.385 5.570 1.00 79.81 106 PRO A N 1
ATOM 817 C CA . PRO A 1 106 ? -2.763 -12.409 6.316 1.00 79.81 106 PRO A CA 1
ATOM 818 C C . PRO A 1 106 ? -1.836 -13.134 7.312 1.00 79.81 106 PRO A C 1
ATOM 820 O O . PRO A 1 106 ? -1.778 -14.363 7.329 1.00 79.81 106 PRO A O 1
ATOM 823 N N . GLU A 1 107 ? -1.111 -12.380 8.142 1.00 82.12 107 GLU A N 1
ATOM 824 C CA . GLU A 1 107 ? -0.214 -12.936 9.158 1.00 82.12 107 GLU A CA 1
ATOM 825 C C . GLU A 1 107 ? -0.993 -13.725 10.222 1.00 82.12 107 GLU A C 1
ATOM 827 O O . GLU A 1 107 ? -2.177 -13.469 10.484 1.00 82.12 107 GLU A O 1
ATOM 832 N N . ILE A 1 108 ? -0.333 -14.704 10.851 1.00 84.75 108 ILE A N 1
ATOM 833 C CA . ILE A 1 108 ? -0.962 -15.628 11.813 1.00 84.75 108 ILE A CA 1
ATOM 834 C C . ILE A 1 108 ? -1.709 -14.892 12.945 1.00 84.75 108 ILE A C 1
ATOM 836 O O . ILE A 1 108 ? -2.871 -15.243 13.186 1.00 84.75 108 ILE A O 1
ATOM 840 N N . PRO A 1 109 ? -1.135 -13.869 13.616 1.00 83.06 109 PRO A N 1
ATOM 841 C CA . PRO A 1 109 ? -1.817 -13.162 14.705 1.00 83.06 109 PRO A CA 1
ATOM 842 C C . PRO A 1 109 ? -3.118 -12.494 14.248 1.00 83.06 109 PRO A C 1
ATOM 844 O O . PRO A 1 109 ? -4.135 -12.563 14.941 1.00 83.06 109 PRO A O 1
ATOM 847 N N . ILE A 1 110 ? -3.105 -11.909 13.048 1.00 84.44 110 ILE A N 1
ATOM 848 C CA . ILE A 1 110 ? -4.243 -11.204 12.454 1.00 84.44 110 ILE A CA 1
ATOM 849 C C . ILE A 1 110 ? -5.346 -12.200 12.099 1.00 84.44 110 ILE A C 1
ATOM 851 O O . ILE A 1 110 ? -6.495 -12.044 12.522 1.00 84.44 110 ILE A O 1
ATOM 855 N N . ARG A 1 111 ? -4.993 -13.276 11.382 1.00 86.31 111 ARG A N 1
ATOM 856 C CA . ARG A 1 111 ? -5.936 -14.348 11.033 1.00 86.31 111 ARG A CA 1
ATOM 857 C C . ARG A 1 111 ? -6.567 -14.943 12.281 1.00 86.31 111 ARG A C 1
ATOM 859 O O . ARG A 1 111 ? -7.777 -15.143 12.309 1.00 86.31 111 ARG A O 1
ATOM 866 N N . HIS A 1 112 ? -5.773 -15.230 13.308 1.00 86.31 112 HIS A N 1
ATOM 867 C CA . HIS A 1 112 ? -6.262 -15.844 14.537 1.00 86.31 112 HIS A CA 1
ATOM 868 C C . HIS A 1 112 ? -7.359 -15.008 15.209 1.00 86.31 112 HIS A C 1
ATOM 870 O O . HIS A 1 112 ? -8.374 -15.565 15.622 1.00 86.31 112 HIS A O 1
ATOM 876 N N . VAL A 1 113 ? -7.197 -13.682 15.275 1.00 85.88 113 VAL A N 1
ATOM 877 C CA . VAL A 1 113 ? -8.213 -12.805 15.876 1.00 85.88 113 VAL A CA 1
ATOM 878 C C . VAL A 1 113 ? -9.475 -12.732 15.019 1.00 85.88 113 VAL A C 1
ATOM 880 O O . VAL A 1 113 ? -10.573 -12.830 15.563 1.00 85.88 113 VAL A O 1
ATOM 883 N N . PHE A 1 114 ? -9.356 -12.619 13.693 1.00 85.75 114 PHE A N 1
ATOM 884 C CA . PHE A 1 114 ? -10.540 -12.562 12.828 1.00 85.75 114 PHE A CA 1
ATOM 885 C C . PHE A 1 114 ? -11.373 -13.851 12.853 1.00 85.75 114 PHE A C 1
ATOM 887 O O . PHE A 1 114 ? -12.593 -13.755 12.834 1.00 85.75 114 PHE A O 1
ATOM 894 N N . HIS A 1 115 ? -10.765 -15.032 13.028 1.00 85.94 115 HIS A N 1
ATOM 895 C CA . HIS A 1 115 ? -11.527 -16.277 13.239 1.00 85.94 115 HIS A CA 1
ATOM 896 C C . HIS A 1 115 ? -12.334 -16.291 14.551 1.00 85.94 115 HIS A C 1
ATOM 898 O O . HIS A 1 115 ? -13.288 -17.053 14.675 1.00 85.94 115 HIS A O 1
ATOM 904 N N . GLN A 1 116 ? -11.953 -15.484 15.548 1.00 86.62 116 GLN A N 1
ATOM 905 C CA . GLN A 1 116 ? -12.680 -15.369 16.820 1.00 86.62 116 GLN A CA 1
ATOM 906 C C . GLN A 1 116 ? -13.793 -14.318 16.769 1.00 86.62 116 GLN A C 1
ATOM 908 O O . GLN A 1 116 ? -14.706 -14.337 17.596 1.00 86.62 116 GLN A O 1
ATOM 913 N N . ILE A 1 117 ? -13.713 -13.373 15.831 1.00 82.81 117 ILE A N 1
ATOM 914 C CA . ILE A 1 117 ? -14.727 -12.341 15.640 1.00 82.81 117 ILE A CA 1
ATOM 915 C C . ILE A 1 117 ? -15.834 -12.929 14.754 1.00 82.81 117 ILE A C 1
ATOM 917 O O . ILE A 1 117 ? -15.534 -13.482 13.701 1.00 82.81 117 ILE A O 1
ATOM 921 N N . PRO A 1 118 ? -17.123 -12.793 15.114 1.00 81.25 118 PRO A N 1
ATOM 922 C CA . PRO A 1 118 ? -18.209 -13.240 14.248 1.00 81.25 118 PRO A CA 1
ATOM 923 C C . PRO A 1 118 ? -18.110 -12.628 12.843 1.00 81.25 118 PRO A C 1
ATOM 925 O O . PRO A 1 118 ? -17.878 -11.424 12.710 1.00 81.25 118 PRO A O 1
ATOM 928 N N . GLU A 1 119 ? -18.356 -13.420 11.799 1.00 78.06 119 GLU A N 1
ATOM 929 C CA . GLU A 1 119 ? -18.385 -12.942 10.403 1.00 78.06 119 GLU A CA 1
ATOM 930 C C . GLU A 1 119 ? -19.430 -11.835 10.188 1.00 78.06 119 GLU A C 1
ATOM 932 O O . GLU A 1 119 ? -19.257 -10.944 9.368 1.00 78.06 119 GLU A O 1
ATOM 937 N N . THR A 1 120 ? -20.487 -11.784 11.004 1.00 76.56 120 THR A N 1
ATOM 938 C CA . THR A 1 120 ? -21.464 -10.680 10.977 1.00 76.56 120 THR A CA 1
ATOM 939 C C . THR A 1 120 ? -20.871 -9.321 11.365 1.00 76.56 120 THR A C 1
ATOM 941 O O . THR A 1 120 ? -21.479 -8.287 11.092 1.00 76.56 120 THR A O 1
ATOM 944 N N . LYS A 1 121 ? -19.695 -9.312 12.004 1.00 75.06 121 LYS A N 1
ATOM 945 C CA . LYS A 1 121 ? -18.972 -8.113 12.443 1.00 75.06 121 LYS A CA 1
ATOM 946 C C . LYS A 1 121 ? -17.780 -7.766 11.549 1.00 75.06 121 LYS A C 1
ATOM 948 O O . LYS A 1 121 ? -17.098 -6.782 11.815 1.00 75.06 121 LYS A O 1
ATOM 953 N N . HIS A 1 122 ? -17.469 -8.538 10.513 1.00 80.75 122 HIS A N 1
ATOM 954 C CA . HIS A 1 122 ? -16.356 -8.191 9.631 1.00 80.75 122 HIS A CA 1
ATOM 955 C C . HIS A 1 122 ? -16.530 -8.770 8.232 1.00 80.75 122 HIS A C 1
ATOM 957 O O . HIS A 1 122 ? -17.043 -9.865 8.059 1.00 80.75 122 HIS A O 1
ATOM 963 N N . GLN A 1 123 ? -16.055 -8.045 7.223 1.00 81.81 123 GLN A N 1
ATOM 964 C CA . GLN A 1 123 ? -16.003 -8.545 5.856 1.00 81.81 123 GLN A CA 1
ATOM 965 C C . GLN A 1 123 ? -14.544 -8.608 5.415 1.00 81.81 123 GLN A C 1
ATOM 967 O O . GLN A 1 123 ? -13.881 -7.576 5.320 1.00 81.81 123 GLN A O 1
ATOM 972 N N . GLY A 1 124 ? -14.053 -9.818 5.154 1.00 77.31 124 GLY A N 1
ATOM 973 C CA . GLY A 1 124 ? -12.731 -10.046 4.581 1.00 77.31 124 GLY A CA 1
ATOM 974 C C . GLY A 1 124 ? -12.772 -10.029 3.057 1.00 77.31 124 GLY A C 1
ATOM 975 O O . GLY A 1 124 ? -13.559 -10.751 2.450 1.00 77.31 124 GLY A O 1
ATOM 976 N N . LEU A 1 125 ? -11.898 -9.244 2.434 1.00 78.38 125 LEU A N 1
ATOM 977 C CA . LEU A 1 125 ? -11.571 -9.349 1.020 1.00 78.38 125 LEU A CA 1
ATOM 978 C C . LEU A 1 125 ? -10.106 -9.737 0.881 1.00 78.38 125 LEU A C 1
ATOM 980 O O . LEU A 1 125 ? -9.200 -8.976 1.217 1.00 78.38 125 LEU A O 1
ATOM 984 N N . VAL A 1 126 ? -9.883 -10.932 0.356 1.00 75.25 126 VAL A N 1
ATOM 985 C CA . VAL A 1 126 ? -8.549 -11.467 0.130 1.00 75.25 126 VAL A CA 1
ATOM 986 C C . VAL A 1 126 ? -8.136 -11.179 -1.309 1.00 75.25 126 VAL A C 1
ATOM 988 O O . VAL A 1 126 ? -8.632 -11.824 -2.232 1.00 75.25 126 VAL A O 1
ATOM 991 N N . LEU A 1 127 ? -7.235 -10.212 -1.524 1.00 71.75 127 LEU A N 1
ATOM 992 C CA . LEU A 1 127 ? -6.897 -9.777 -2.887 1.00 71.75 127 LEU A CA 1
ATOM 993 C C . LEU A 1 127 ? -6.182 -10.858 -3.713 1.00 71.75 127 LEU A C 1
ATOM 995 O O . LEU A 1 127 ? -6.294 -10.860 -4.936 1.00 71.75 127 LEU A O 1
ATOM 999 N N . HIS A 1 128 ? -5.502 -11.821 -3.080 1.00 66.38 128 HIS A N 1
ATOM 1000 C CA . HIS A 1 128 ? -4.873 -12.928 -3.807 1.00 66.38 128 HIS A CA 1
ATOM 1001 C C . HIS A 1 128 ? -5.866 -13.980 -4.334 1.00 66.38 128 HIS A C 1
ATOM 1003 O O . HIS A 1 128 ? -5.469 -14.802 -5.153 1.00 66.38 128 HIS A O 1
ATOM 1009 N N . HIS A 1 129 ? -7.143 -13.940 -3.932 1.00 69.75 129 HIS A N 1
ATOM 1010 C CA . HIS A 1 129 ? -8.193 -14.797 -4.505 1.00 69.75 129 HIS A CA 1
ATOM 1011 C C . HIS A 1 129 ? -8.770 -14.254 -5.821 1.00 69.75 129 HIS A C 1
ATOM 1013 O O . HIS A 1 129 ? -9.571 -14.930 -6.466 1.00 69.75 129 HIS A O 1
ATOM 1019 N N . ILE A 1 130 ? -8.387 -13.042 -6.237 1.00 78.56 130 ILE A N 1
ATOM 1020 C CA . ILE A 1 130 ? -8.772 -12.511 -7.545 1.00 78.56 130 ILE A CA 1
ATOM 1021 C C . ILE A 1 130 ? -8.057 -13.329 -8.626 1.00 78.56 130 ILE A C 1
ATOM 1023 O O . ILE A 1 130 ? -6.850 -13.577 -8.534 1.00 78.56 130 ILE A O 1
ATOM 1027 N N . SER A 1 131 ? -8.810 -13.739 -9.653 1.00 85.75 131 SER A N 1
ATOM 1028 C CA . SER A 1 131 ? -8.276 -14.530 -10.763 1.00 85.75 131 SER A CA 1
ATOM 1029 C C . SER A 1 131 ? -7.033 -13.856 -11.360 1.00 85.75 131 SER A C 1
ATOM 1031 O O . SER A 1 131 ? -7.116 -12.675 -11.723 1.00 85.75 131 SER A O 1
ATOM 1033 N N . PRO A 1 132 ? -5.913 -14.585 -11.539 1.00 85.25 132 PRO A N 1
ATOM 1034 C CA . PRO A 1 132 ? -4.738 -14.073 -12.238 1.00 85.25 132 PRO A CA 1
ATOM 1035 C C . PRO A 1 132 ? -5.081 -13.460 -13.599 1.00 85.25 132 PRO A C 1
ATOM 1037 O O . PRO A 1 132 ? -4.543 -12.419 -13.944 1.00 85.25 132 PRO A O 1
ATOM 1040 N N . SER A 1 133 ? -6.067 -14.017 -14.313 1.00 88.81 133 SER A N 1
ATOM 1041 C CA . SER A 1 133 ? -6.509 -13.495 -15.611 1.00 88.81 133 SER A CA 1
ATOM 1042 C C . SER A 1 133 ? -7.081 -12.074 -15.547 1.00 88.81 133 SER A C 1
ATOM 1044 O O . SER A 1 133 ? -6.917 -11.312 -16.494 1.00 88.81 133 SER A O 1
ATOM 1046 N N . ILE A 1 134 ? -7.767 -11.717 -14.455 1.00 90.88 134 ILE A N 1
ATOM 1047 C CA . ILE A 1 134 ? -8.316 -10.367 -14.255 1.00 90.88 134 ILE A CA 1
ATOM 1048 C C . ILE A 1 134 ? -7.168 -9.406 -13.953 1.00 90.88 134 ILE A C 1
ATOM 1050 O O . ILE A 1 134 ? -7.078 -8.339 -14.549 1.00 90.88 134 ILE A O 1
ATOM 1054 N N . ILE A 1 135 ? -6.250 -9.818 -13.079 1.00 88.75 135 ILE A N 1
ATOM 1055 C CA . ILE A 1 135 ? -5.097 -9.002 -12.691 1.00 88.75 135 ILE A CA 1
ATOM 1056 C C . ILE A 1 135 ? -4.193 -8.738 -13.899 1.00 88.75 135 ILE A C 1
ATOM 1058 O O . ILE A 1 135 ? -3.822 -7.594 -14.146 1.00 88.75 135 ILE A O 1
ATOM 1062 N N . ASP A 1 136 ? -3.876 -9.769 -14.679 1.00 92.12 136 ASP A N 1
ATOM 1063 C CA . ASP A 1 136 ? -3.044 -9.646 -15.876 1.00 92.12 136 ASP A CA 1
ATOM 1064 C C . ASP A 1 136 ? -3.715 -8.757 -16.928 1.00 92.12 136 ASP A C 1
ATOM 1066 O O . ASP A 1 136 ? -3.047 -7.952 -17.581 1.00 92.12 136 ASP A O 1
ATOM 1070 N N . HIS A 1 137 ? -5.043 -8.838 -17.059 1.00 94.81 137 HIS A N 1
ATOM 1071 C CA . HIS A 1 137 ? -5.813 -7.948 -17.923 1.00 94.81 137 HIS A CA 1
ATOM 1072 C C . HIS A 1 137 ? -5.723 -6.483 -17.469 1.00 94.81 137 HIS A C 1
ATOM 1074 O O . HIS A 1 137 ? -5.410 -5.606 -18.277 1.00 94.81 137 HIS A O 1
ATOM 1080 N N . ASP A 1 138 ? -5.919 -6.211 -16.180 1.00 94.50 138 ASP A N 1
ATOM 1081 C CA . ASP A 1 138 ? -5.855 -4.850 -15.645 1.00 94.50 138 ASP A CA 1
ATOM 1082 C C . ASP A 1 138 ? -4.426 -4.277 -15.716 1.00 94.50 138 ASP A C 1
ATOM 1084 O O . ASP A 1 138 ? -4.235 -3.111 -16.076 1.00 94.50 138 ASP A O 1
ATOM 1088 N N . ILE A 1 139 ? -3.397 -5.099 -15.467 1.00 94.56 139 ILE A N 1
ATOM 1089 C CA . ILE A 1 139 ? -1.987 -4.726 -15.671 1.00 94.56 139 ILE A CA 1
ATOM 1090 C C . ILE A 1 139 ? -1.714 -4.446 -17.153 1.00 94.56 139 ILE A C 1
ATOM 1092 O O . ILE A 1 139 ? -1.022 -3.477 -17.472 1.00 94.56 139 ILE A O 1
ATOM 1096 N N . THR A 1 140 ? -2.286 -5.232 -18.070 1.00 96.88 140 THR A N 1
ATOM 1097 C CA . THR A 1 140 ? -2.177 -4.994 -19.518 1.00 96.88 140 THR A CA 1
ATOM 1098 C C . THR A 1 140 ? -2.729 -3.618 -19.882 1.00 96.88 140 THR A C 1
ATOM 1100 O O . THR A 1 140 ? -2.052 -2.843 -20.560 1.00 96.88 140 THR A O 1
ATOM 1103 N N . ILE A 1 141 ? -3.931 -3.276 -19.404 1.00 97.06 141 ILE A N 1
ATOM 1104 C CA . ILE A 1 141 ? -4.543 -1.958 -19.627 1.00 97.06 141 ILE A CA 1
ATOM 1105 C C . ILE A 1 141 ? -3.653 -0.853 -19.049 1.00 97.06 141 ILE A C 1
ATOM 1107 O O . ILE A 1 141 ? -3.351 0.126 -19.739 1.00 97.06 141 ILE A O 1
ATOM 1111 N N . PHE A 1 142 ? -3.189 -1.024 -17.809 1.00 96.75 142 PHE A N 1
ATOM 1112 C CA . PHE A 1 142 ? -2.320 -0.066 -17.132 1.00 96.75 142 PHE A CA 1
ATOM 1113 C C . PHE A 1 142 ? -1.024 0.193 -17.915 1.00 96.75 142 PHE A C 1
ATOM 1115 O O . PHE A 1 142 ? -0.648 1.351 -18.129 1.00 96.75 142 PHE A O 1
ATOM 1122 N N . LEU A 1 143 ? -0.347 -0.863 -18.373 1.00 96.69 143 LEU A N 1
ATOM 1123 C CA . LEU A 1 143 ? 0.897 -0.765 -19.136 1.00 96.69 143 LEU A CA 1
ATOM 1124 C C . LEU A 1 143 ? 0.668 -0.117 -20.502 1.00 96.69 143 LEU A C 1
ATOM 1126 O O . LEU A 1 143 ? 1.401 0.808 -20.854 1.00 96.69 143 LEU A O 1
ATOM 1130 N N . LYS A 1 144 ? -0.367 -0.531 -21.248 1.00 95.88 144 LYS A N 1
ATOM 1131 C CA . LYS A 1 144 ? -0.713 0.082 -22.544 1.00 95.88 144 LYS A CA 1
ATOM 1132 C C . LYS A 1 144 ? -0.969 1.575 -22.404 1.00 95.88 144 LYS A C 1
ATOM 1134 O O . LYS A 1 144 ? -0.447 2.362 -23.191 1.00 95.88 144 LYS A O 1
ATOM 1139 N N . HIS A 1 145 ? -1.724 1.967 -21.381 1.00 95.31 145 HIS A N 1
ATOM 1140 C CA . HIS A 1 145 ? -2.016 3.368 -21.115 1.00 95.31 145 HIS A CA 1
ATOM 1141 C C . HIS A 1 145 ? -0.740 4.165 -20.805 1.00 95.31 145 HIS A C 1
ATOM 1143 O O . HIS A 1 145 ? -0.428 5.132 -21.500 1.00 95.31 145 HIS A O 1
ATOM 1149 N N . ASN A 1 146 ? 0.040 3.742 -19.806 1.00 94.88 146 ASN A N 1
ATOM 1150 C CA . ASN A 1 146 ? 1.214 4.493 -19.353 1.00 94.88 146 ASN A CA 1
ATOM 1151 C C . ASN A 1 146 ? 2.342 4.521 -20.396 1.00 94.88 146 ASN A C 1
ATOM 1153 O O . ASN A 1 146 ? 2.910 5.581 -20.662 1.00 94.88 146 ASN A O 1
ATOM 1157 N N . LEU A 1 147 ? 2.647 3.391 -21.039 1.00 94.00 147 LEU A N 1
ATOM 1158 C CA . LEU A 1 147 ? 3.656 3.341 -22.103 1.00 94.00 147 LEU A CA 1
ATOM 1159 C C . LEU A 1 147 ? 3.190 4.097 -23.355 1.00 94.00 147 LEU A C 1
ATOM 1161 O O . LEU A 1 147 ? 4.015 4.714 -24.034 1.00 94.00 147 LEU A O 1
ATOM 1165 N N . GLY A 1 148 ? 1.881 4.110 -23.626 1.00 91.88 148 GLY A N 1
ATOM 1166 C CA . GLY A 1 148 ? 1.267 4.929 -24.668 1.00 91.88 148 GLY A CA 1
ATOM 1167 C C . GLY A 1 148 ? 1.458 6.427 -24.420 1.00 91.88 148 GLY A C 1
ATOM 1168 O O . GLY A 1 148 ? 1.861 7.147 -25.332 1.00 91.88 148 GLY A O 1
ATOM 1169 N N . LEU A 1 149 ? 1.277 6.897 -23.180 1.00 92.00 149 LEU A N 1
ATOM 1170 C CA . LEU A 1 149 ? 1.564 8.289 -22.802 1.00 92.00 149 LEU A CA 1
ATOM 1171 C C . LEU A 1 149 ? 3.043 8.655 -23.004 1.00 92.00 149 LEU A C 1
ATOM 1173 O O . LEU A 1 149 ? 3.348 9.766 -23.442 1.00 92.00 149 LEU A O 1
ATOM 1177 N N . ILE A 1 150 ? 3.970 7.733 -22.723 1.00 89.62 150 ILE A N 1
ATOM 1178 C CA . ILE A 1 150 ? 5.401 7.929 -23.013 1.00 89.62 150 ILE A CA 1
ATOM 1179 C C . ILE A 1 150 ? 5.622 8.072 -24.527 1.00 89.62 150 ILE A C 1
ATOM 1181 O O . ILE A 1 150 ? 6.334 8.982 -24.952 1.00 89.62 150 ILE A O 1
ATOM 1185 N N . GLY A 1 151 ? 4.969 7.227 -25.333 1.00 88.81 151 GLY A N 1
ATOM 1186 C CA . GLY A 1 151 ? 4.978 7.299 -26.798 1.00 88.81 151 GLY A CA 1
ATOM 1187 C C . GLY A 1 151 ? 4.497 8.649 -27.332 1.00 88.81 151 GLY A C 1
ATOM 1188 O O . GLY A 1 151 ? 5.188 9.287 -28.123 1.00 88.81 151 GLY A O 1
ATOM 1189 N N . GLN A 1 152 ? 3.359 9.137 -26.833 1.00 88.38 152 GLN A N 1
ATOM 1190 C CA . GLN A 1 152 ? 2.782 10.428 -27.231 1.00 88.38 152 GLN A CA 1
ATOM 1191 C C . GLN A 1 152 ? 3.702 11.610 -26.902 1.00 88.38 152 GLN A C 1
ATOM 1193 O O . GLN A 1 152 ? 3.860 12.523 -27.709 1.00 88.38 152 GLN A O 1
ATOM 1198 N N . LYS A 1 153 ? 4.357 11.586 -25.734 1.00 87.31 153 LYS A N 1
ATOM 1199 C CA . LYS A 1 153 ? 5.317 12.625 -25.327 1.00 87.31 153 LYS A CA 1
ATOM 1200 C C . LYS A 1 153 ? 6.618 12.591 -26.131 1.00 87.31 153 LYS A C 1
ATOM 1202 O O . LYS A 1 153 ? 7.379 13.558 -26.090 1.00 87.31 153 LYS A O 1
ATOM 1207 N N . LYS A 1 154 ? 6.917 11.484 -26.816 1.00 85.62 154 LYS A N 1
ATOM 1208 C CA . LYS A 1 154 ? 8.183 11.259 -27.522 1.00 85.62 154 LYS A CA 1
ATOM 1209 C C . LYS A 1 154 ? 7.910 10.738 -28.942 1.00 85.62 154 LYS A C 1
ATOM 1211 O O . LYS A 1 154 ? 8.135 9.558 -29.202 1.00 85.62 154 LYS A O 1
ATOM 1216 N N . PRO A 1 155 ? 7.532 11.621 -29.890 1.00 78.25 155 PRO A N 1
ATOM 1217 C CA . PRO A 1 155 ? 7.178 11.246 -31.268 1.00 78.25 155 PRO A CA 1
ATOM 1218 C C . PRO A 1 155 ? 8.283 10.513 -32.043 1.00 78.25 155 PRO A C 1
ATOM 1220 O O . PRO A 1 155 ? 8.019 9.877 -33.054 1.00 78.25 155 PRO A O 1
ATOM 1223 N N . SER A 1 156 ? 9.535 10.610 -31.584 1.00 81.69 156 SER A N 1
ATOM 1224 C CA . SER A 1 156 ? 10.681 9.888 -32.148 1.00 81.69 156 SER A CA 1
ATOM 1225 C C . SER A 1 156 ? 10.734 8.400 -31.749 1.00 81.69 156 SER A C 1
ATOM 1227 O O . SER A 1 156 ? 11.617 7.671 -32.206 1.00 81.69 156 SER A O 1
ATOM 1229 N N . LEU A 1 157 ? 9.835 7.932 -30.875 1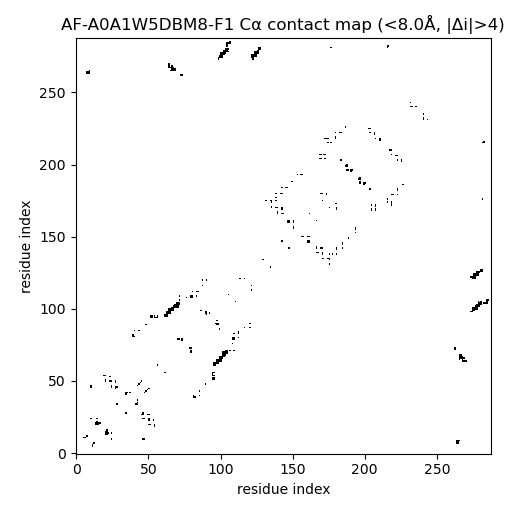.00 82.06 157 LEU A N 1
ATOM 1230 C CA . LEU A 1 157 ? 9.579 6.505 -30.675 1.00 82.06 15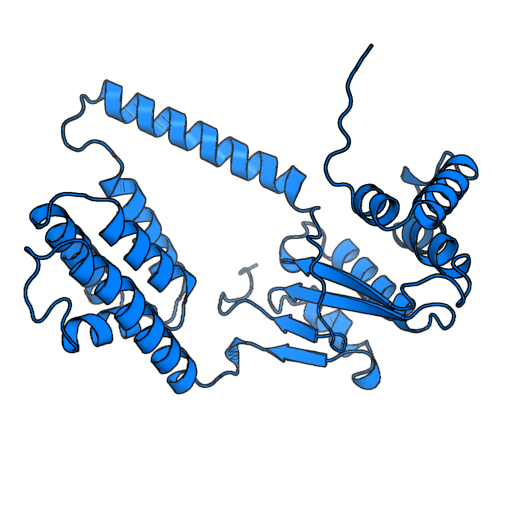7 LEU A CA 1
ATOM 1231 C C . LEU A 1 157 ? 8.816 5.947 -31.886 1.00 82.06 157 LEU A C 1
ATOM 1233 O O . LEU A 1 157 ? 8.162 6.683 -32.617 1.00 82.06 157 LEU A O 1
ATOM 1237 N N . SER A 1 158 ? 8.950 4.646 -32.153 1.00 79.31 158 SER A N 1
ATOM 1238 C CA . SER A 1 158 ? 8.280 4.034 -33.306 1.00 79.31 158 SER A CA 1
ATOM 1239 C C . SER A 1 158 ? 6.759 4.159 -33.186 1.00 79.31 158 SER A C 1
ATOM 1241 O O . SER A 1 158 ? 6.220 4.121 -32.084 1.00 79.31 158 SER A O 1
ATOM 1243 N N . ALA A 1 159 ? 6.053 4.215 -34.321 1.00 76.19 159 ALA A N 1
ATOM 1244 C CA . ALA A 1 159 ? 4.586 4.174 -34.335 1.00 76.19 159 ALA A CA 1
ATOM 1245 C C . ALA A 1 159 ? 4.027 2.908 -33.655 1.00 76.19 159 ALA A C 1
ATOM 1247 O O . ALA A 1 159 ? 2.945 2.932 -33.083 1.00 76.19 159 ALA A O 1
ATOM 1248 N N . CYS A 1 160 ? 4.800 1.819 -33.671 1.00 80.31 160 CYS A N 1
ATOM 1249 C CA . CYS A 1 160 ? 4.471 0.560 -33.007 1.00 80.31 160 CYS A CA 1
ATOM 1250 C C . CYS A 1 160 ? 4.934 0.498 -31.540 1.00 80.31 160 CYS A C 1
ATOM 1252 O O . CYS A 1 160 ? 5.033 -0.595 -30.996 1.00 80.31 160 CYS A O 1
ATOM 1254 N N . TRP A 1 161 ? 5.309 1.615 -30.909 1.00 86.75 161 TRP A N 1
ATOM 1255 C CA . TRP A 1 161 ? 5.743 1.629 -29.510 1.00 86.75 161 TRP A CA 1
ATOM 1256 C C . TRP A 1 161 ? 4.586 1.336 -28.537 1.00 86.75 161 TRP A C 1
ATOM 1258 O O . TRP A 1 161 ? 3.505 1.901 -28.705 1.00 86.75 161 TRP A O 1
ATOM 1268 N N . PRO A 1 162 ? 4.810 0.553 -27.461 1.00 85.88 162 PRO A N 1
ATOM 1269 C CA . PRO A 1 162 ? 5.952 -0.344 -27.212 1.00 85.88 162 PRO A CA 1
ATOM 1270 C C . PRO A 1 162 ? 5.825 -1.705 -27.931 1.00 85.88 162 PRO A C 1
ATOM 1272 O O . PRO A 1 162 ? 6.780 -2.480 -27.933 1.00 85.88 162 PRO A O 1
ATOM 1275 N N . GLY A 1 163 ? 4.671 -1.985 -28.542 1.00 90.75 163 GLY A N 1
ATOM 1276 C CA . GLY A 1 163 ? 4.338 -3.242 -29.214 1.00 90.75 163 GLY A CA 1
ATOM 1277 C C . GLY A 1 163 ? 3.595 -4.201 -28.285 1.00 90.75 163 GLY A C 1
ATOM 1278 O O . GLY A 1 163 ? 3.901 -4.275 -27.098 1.00 90.75 163 GLY A O 1
ATOM 1279 N N . GLU A 1 164 ? 2.616 -4.932 -28.822 1.00 92.38 164 GLU A N 1
ATOM 1280 C CA . GLU A 1 164 ? 1.788 -5.879 -28.053 1.00 92.38 164 GLU A CA 1
ATOM 1281 C C . GLU A 1 164 ? 2.628 -6.970 -27.375 1.00 92.38 164 GLU A C 1
ATOM 1283 O O . GLU A 1 164 ? 2.443 -7.248 -26.195 1.00 92.38 164 GLU A O 1
ATOM 1288 N N . GLU A 1 165 ? 3.619 -7.516 -28.083 1.00 92.50 165 GLU A N 1
ATOM 1289 C CA . GLU A 1 165 ? 4.525 -8.536 -27.542 1.00 92.50 165 GLU A CA 1
ATOM 1290 C C . GLU A 1 165 ? 5.312 -8.026 -26.325 1.00 92.50 165 GLU A C 1
ATOM 1292 O O . GLU A 1 165 ? 5.382 -8.690 -25.294 1.00 92.50 165 GLU A O 1
ATOM 1297 N N . THR A 1 166 ? 5.833 -6.799 -26.402 1.00 93.06 166 THR A N 1
ATOM 1298 C CA . THR A 1 166 ? 6.528 -6.152 -25.283 1.00 93.06 166 THR A CA 1
ATOM 1299 C C . THR A 1 166 ? 5.612 -5.995 -24.074 1.00 93.06 166 THR A C 1
ATOM 1301 O O . THR A 1 166 ? 6.034 -6.231 -22.945 1.00 93.06 166 THR A O 1
ATOM 1304 N N . VAL A 1 167 ? 4.357 -5.586 -24.290 1.00 95.19 167 VAL A N 1
ATOM 1305 C CA . VAL A 1 167 ? 3.383 -5.446 -23.199 1.00 95.19 167 VAL A CA 1
ATOM 1306 C C . VAL A 1 167 ? 3.119 -6.800 -22.556 1.00 95.19 167 VAL A C 1
ATOM 1308 O O . VAL A 1 167 ? 3.189 -6.893 -21.335 1.00 95.19 167 VAL A O 1
ATOM 1311 N N . ASN A 1 168 ? 2.888 -7.845 -23.350 1.00 93.06 168 ASN A N 1
ATOM 1312 C CA . ASN A 1 168 ? 2.649 -9.193 -22.836 1.00 93.06 168 ASN A CA 1
ATOM 1313 C C . ASN A 1 168 ? 3.825 -9.689 -21.990 1.00 93.06 168 ASN A C 1
ATOM 1315 O O . ASN A 1 168 ? 3.616 -10.199 -20.893 1.00 93.06 168 ASN A O 1
ATOM 1319 N N . GLN A 1 169 ? 5.061 -9.467 -22.446 1.00 92.19 169 GLN A N 1
ATOM 1320 C CA . GLN A 1 169 ? 6.253 -9.790 -21.662 1.00 92.19 169 GLN A CA 1
ATOM 1321 C C . GLN A 1 169 ? 6.273 -9.022 -20.338 1.00 92.19 169 GLN A C 1
ATOM 1323 O O . GLN A 1 169 ? 6.441 -9.628 -19.288 1.00 92.19 169 GLN A O 1
ATOM 1328 N N . LEU A 1 170 ? 6.027 -7.710 -20.348 1.00 92.62 170 LEU A N 1
ATOM 1329 C CA . LEU A 1 170 ? 5.983 -6.913 -19.118 1.00 92.62 170 LEU A CA 1
ATOM 1330 C C . LEU A 1 170 ? 4.881 -7.365 -18.147 1.00 92.62 170 LEU A C 1
ATOM 1332 O O . LEU A 1 170 ? 5.101 -7.318 -16.941 1.00 92.62 170 LEU A O 1
ATOM 1336 N N . VAL A 1 171 ? 3.727 -7.822 -18.643 1.00 92.62 171 VAL A N 1
ATOM 1337 C CA . VAL A 1 171 ? 2.653 -8.396 -17.811 1.00 92.62 171 VAL A CA 1
ATOM 1338 C C . VAL A 1 171 ? 3.139 -9.666 -17.116 1.00 92.62 171 VAL A C 1
ATOM 1340 O O . VAL A 1 171 ? 2.971 -9.796 -15.905 1.00 92.62 171 VAL A O 1
ATOM 1343 N N . GLN A 1 172 ? 3.802 -10.564 -17.853 1.00 89.38 172 GLN A N 1
ATOM 1344 C CA . GLN A 1 172 ? 4.364 -11.789 -17.276 1.00 89.38 172 GLN A CA 1
ATOM 1345 C C . GLN A 1 172 ? 5.418 -11.480 -16.208 1.00 89.38 172 GLN A C 1
ATOM 1347 O O . GLN A 1 172 ? 5.388 -12.055 -15.124 1.00 89.38 172 GLN A O 1
ATOM 1352 N N . ILE A 1 173 ? 6.306 -10.515 -16.468 1.00 87.56 173 ILE A N 1
ATOM 1353 C CA . ILE A 1 173 ? 7.352 -10.120 -15.512 1.00 87.56 173 ILE A CA 1
ATOM 1354 C C . ILE A 1 173 ? 6.752 -9.434 -14.281 1.00 87.56 173 ILE A C 1
ATOM 1356 O O . ILE A 1 173 ? 7.257 -9.601 -13.172 1.00 87.56 173 ILE A O 1
ATOM 1360 N N . ALA A 1 174 ? 5.656 -8.689 -14.449 1.00 87.62 174 ALA A N 1
ATOM 1361 C CA . ALA A 1 174 ? 4.952 -8.082 -13.330 1.00 87.62 174 ALA A CA 1
ATOM 1362 C C . ALA A 1 174 ? 4.398 -9.134 -12.359 1.00 87.62 174 ALA A C 1
ATOM 1364 O O . ALA A 1 174 ? 4.211 -8.810 -11.189 1.00 87.62 174 ALA A O 1
ATOM 1365 N N . SER A 1 175 ? 4.130 -10.369 -12.810 1.00 86.06 175 SER A N 1
ATOM 1366 C CA . SER A 1 175 ? 3.650 -11.483 -11.977 1.00 86.06 175 SER A CA 1
ATOM 1367 C C . SER A 1 175 ? 2.456 -11.098 -11.078 1.00 86.06 175 SER A C 1
ATOM 1369 O O . SER A 1 175 ? 2.340 -11.507 -9.916 1.00 86.06 175 SER A O 1
ATOM 1371 N N . GLY A 1 176 ? 1.556 -10.263 -11.602 1.00 85.62 176 GLY A N 1
ATOM 1372 C CA . GLY A 1 176 ? 0.396 -9.740 -10.879 1.00 85.62 176 GLY A CA 1
ATOM 1373 C C . GLY A 1 176 ? 0.669 -8.584 -9.902 1.00 85.62 176 GLY A C 1
ATOM 1374 O O . GLY A 1 176 ? -0.201 -8.254 -9.097 1.00 85.62 176 GLY A O 1
ATOM 1375 N N . LEU A 1 177 ? 1.850 -7.959 -9.940 1.00 84.62 177 LEU A N 1
ATOM 1376 C CA . LEU A 1 177 ? 2.231 -6.839 -9.076 1.00 84.62 177 LEU A CA 1
ATOM 1377 C C . LEU A 1 177 ? 2.102 -5.492 -9.801 1.00 84.62 177 LEU A C 1
ATOM 1379 O O . LEU A 1 177 ? 2.970 -5.085 -10.577 1.00 84.62 177 LEU A O 1
ATOM 1383 N N . PHE A 1 178 ? 1.072 -4.718 -9.461 1.00 87.56 178 PHE A N 1
ATOM 1384 C CA . PHE A 1 178 ? 0.918 -3.346 -9.965 1.00 87.56 178 PHE A CA 1
ATOM 1385 C C . PHE A 1 178 ? 2.083 -2.430 -9.591 1.00 87.56 178 PHE A C 1
ATOM 1387 O O . PHE A 1 178 ? 2.490 -1.590 -10.392 1.00 87.56 178 PHE A O 1
ATOM 1394 N N . ILE A 1 179 ? 2.648 -2.597 -8.392 1.00 85.00 179 ILE A N 1
ATOM 1395 C CA . ILE A 1 179 ? 3.799 -1.807 -7.943 1.00 85.00 179 ILE A CA 1
ATOM 1396 C C . ILE A 1 179 ? 5.026 -2.040 -8.835 1.00 85.00 179 ILE A C 1
ATOM 1398 O O . ILE A 1 179 ? 5.770 -1.096 -9.114 1.00 85.00 179 ILE A O 1
ATOM 1402 N N . TRP A 1 180 ? 5.193 -3.257 -9.359 1.00 89.25 180 TRP A N 1
ATOM 1403 C CA . TRP A 1 180 ? 6.233 -3.561 -10.333 1.00 89.25 180 TRP A CA 1
ATOM 1404 C C . TRP A 1 180 ? 5.964 -2.821 -11.648 1.00 89.25 180 TRP A C 1
ATOM 1406 O O . TRP A 1 180 ? 6.810 -2.049 -12.100 1.00 89.25 180 TRP A O 1
ATOM 1416 N N . ALA A 1 181 ? 4.755 -2.959 -12.208 1.00 91.75 181 ALA A N 1
ATOM 1417 C CA . ALA A 1 181 ? 4.374 -2.321 -13.473 1.00 91.75 181 ALA A CA 1
ATOM 1418 C C . ALA A 1 181 ? 4.487 -0.786 -13.408 1.00 91.75 181 ALA A C 1
ATOM 1420 O O . ALA A 1 181 ? 5.022 -0.147 -14.316 1.00 91.75 181 ALA A O 1
ATOM 1421 N N . ALA A 1 182 ? 4.041 -0.180 -12.306 1.00 92.06 182 ALA A N 1
ATOM 1422 C CA . ALA A 1 182 ? 4.150 1.256 -12.072 1.00 92.06 182 ALA A CA 1
ATOM 1423 C C . ALA A 1 182 ? 5.611 1.712 -11.952 1.00 92.06 182 ALA A C 1
ATOM 1425 O O . ALA A 1 182 ? 5.985 2.767 -12.468 1.00 92.06 182 ALA A O 1
ATOM 1426 N N . THR A 1 183 ? 6.454 0.923 -11.287 1.00 89.44 183 THR A N 1
ATOM 1427 C CA . THR A 1 183 ? 7.886 1.218 -11.154 1.00 89.44 183 THR A CA 1
ATOM 1428 C C . THR A 1 183 ? 8.604 1.097 -12.494 1.00 89.44 183 THR A C 1
ATOM 1430 O O . THR A 1 183 ? 9.371 1.994 -12.835 1.00 89.44 183 THR A O 1
ATOM 1433 N N . ALA A 1 184 ? 8.279 0.088 -13.306 1.00 91.62 184 ALA A N 1
ATOM 1434 C CA . ALA A 1 184 ? 8.793 -0.052 -14.667 1.00 91.62 184 ALA A CA 1
ATOM 1435 C C . ALA A 1 184 ? 8.439 1.164 -15.538 1.00 91.62 184 ALA A C 1
ATOM 1437 O O . ALA A 1 184 ? 9.321 1.763 -16.155 1.00 91.62 184 ALA A O 1
ATOM 1438 N N . CYS A 1 185 ? 7.172 1.593 -15.537 1.00 93.12 185 CYS A N 1
ATOM 1439 C CA . CYS A 1 185 ? 6.734 2.778 -16.279 1.00 93.12 185 CYS A CA 1
ATOM 1440 C C . CYS A 1 185 ? 7.467 4.051 -15.832 1.00 93.12 185 CYS A C 1
ATOM 1442 O O . CYS A 1 185 ? 7.974 4.792 -16.677 1.00 93.12 185 CYS A O 1
ATOM 1444 N N . ARG A 1 186 ? 7.574 4.290 -14.516 1.00 91.12 186 ARG A N 1
ATOM 1445 C CA . ARG A 1 186 ? 8.304 5.447 -13.967 1.00 91.12 186 ARG A CA 1
ATOM 1446 C C . ARG A 1 186 ? 9.777 5.422 -14.362 1.00 91.12 186 ARG A C 1
ATOM 1448 O O . ARG A 1 186 ? 10.296 6.429 -14.838 1.00 91.12 186 ARG A O 1
ATOM 1455 N N . PHE A 1 187 ? 10.417 4.262 -14.241 1.00 89.19 187 PHE A N 1
ATOM 1456 C CA . PHE A 1 187 ? 11.807 4.076 -14.631 1.00 89.19 187 PHE A CA 1
ATOM 1457 C C . PHE A 1 187 ? 12.023 4.370 -16.119 1.00 89.19 187 PHE A C 1
ATOM 1459 O O . PHE A 1 187 ? 12.973 5.055 -16.483 1.00 89.19 187 PHE A O 1
ATOM 1466 N N . ILE A 1 188 ? 11.133 3.925 -17.004 1.00 90.50 188 ILE A N 1
ATOM 1467 C CA . ILE A 1 188 ? 11.243 4.219 -18.440 1.00 90.50 188 ILE A CA 1
ATOM 1468 C C . ILE A 1 188 ? 11.026 5.716 -18.722 1.00 90.50 188 ILE A C 1
ATOM 1470 O O . ILE A 1 188 ? 11.731 6.289 -19.554 1.00 90.50 188 ILE A O 1
ATOM 1474 N N . GLN A 1 189 ? 10.073 6.355 -18.038 1.00 89.62 189 GLN A N 1
ATOM 1475 C CA . GLN A 1 189 ? 9.671 7.743 -18.291 1.00 89.62 189 GLN A CA 1
ATOM 1476 C C . GLN A 1 189 ? 10.708 8.789 -17.850 1.00 89.62 189 GLN A C 1
ATOM 1478 O O . GLN A 1 189 ? 10.760 9.872 -18.429 1.00 89.62 189 GLN A O 1
ATOM 1483 N N . GLU A 1 190 ? 11.508 8.499 -16.829 1.00 86.31 190 GLU A N 1
ATOM 1484 C CA . GLU A 1 190 ? 12.410 9.469 -16.188 1.00 86.31 190 GLU A CA 1
ATOM 1485 C C . GLU A 1 190 ? 13.568 9.950 -17.091 1.00 86.31 190 GLU A C 1
ATOM 1487 O O . GLU A 1 190 ? 14.180 10.980 -16.823 1.00 86.31 190 GLU A O 1
ATOM 1492 N N . VAL A 1 191 ? 13.853 9.266 -18.204 1.00 84.00 191 VAL A N 1
ATOM 1493 C CA . VAL A 1 191 ? 14.902 9.678 -19.153 1.00 84.00 191 VAL A CA 1
ATOM 1494 C C . VAL A 1 191 ? 14.347 10.417 -20.366 1.00 84.00 191 VAL A C 1
ATOM 1496 O O . VAL A 1 191 ? 13.385 10.001 -21.008 1.00 84.00 191 VAL A O 1
ATOM 1499 N N . GLU A 1 192 ? 15.020 11.498 -20.760 1.00 80.31 192 GLU A N 1
ATOM 1500 C CA . GLU A 1 192 ? 14.556 12.323 -21.880 1.00 80.31 192 GLU A CA 1
ATOM 1501 C C . GLU A 1 192 ? 14.912 11.763 -23.260 1.00 80.31 192 GLU A C 1
ATOM 1503 O O . GLU A 1 192 ? 14.153 11.956 -24.217 1.00 80.31 192 GLU A O 1
ATOM 1508 N N . LYS A 1 193 ? 16.073 11.100 -23.370 1.00 85.75 193 LYS A N 1
ATOM 1509 C CA . LYS A 1 193 ? 16.635 10.620 -24.639 1.00 85.75 193 LYS A CA 1
ATOM 1510 C C . LYS A 1 193 ? 16.009 9.286 -25.034 1.00 85.75 193 LYS A C 1
ATOM 1512 O O . LYS A 1 193 ? 16.117 8.309 -24.299 1.00 85.75 193 LYS A O 1
ATOM 1517 N N . VAL A 1 194 ? 15.490 9.197 -26.260 1.00 85.94 194 VAL A N 1
ATOM 1518 C CA . VAL A 1 194 ? 14.876 7.972 -26.814 1.00 85.94 194 VAL A CA 1
ATOM 1519 C C . VAL A 1 194 ? 15.788 6.746 -26.740 1.00 85.94 194 VAL A C 1
ATOM 1521 O O . VAL A 1 194 ? 15.330 5.649 -26.429 1.00 85.94 194 VAL A O 1
ATOM 1524 N N . ILE A 1 195 ? 17.091 6.921 -26.971 1.00 86.94 195 ILE A N 1
ATOM 1525 C CA . ILE A 1 195 ? 18.069 5.828 -26.859 1.00 86.94 195 ILE A CA 1
ATOM 1526 C C . ILE A 1 195 ? 18.094 5.265 -25.429 1.00 86.94 195 ILE A C 1
ATOM 1528 O O . ILE A 1 195 ? 18.181 4.054 -25.251 1.00 86.94 195 ILE A O 1
ATOM 1532 N N . LEU A 1 196 ? 17.987 6.123 -24.409 1.00 86.38 196 LEU A N 1
ATOM 1533 C CA . LEU A 1 196 ? 17.962 5.702 -23.007 1.00 86.38 196 LEU A CA 1
ATOM 1534 C C . LEU A 1 196 ? 16.632 5.040 -22.637 1.00 86.38 196 LEU A C 1
ATOM 1536 O O . LEU A 1 196 ? 16.658 4.034 -21.940 1.00 86.38 196 LEU A O 1
ATOM 1540 N N . ILE A 1 197 ? 15.503 5.534 -23.158 1.00 89.31 197 ILE A N 1
ATOM 1541 C CA . ILE A 1 197 ? 14.181 4.898 -22.998 1.00 89.31 197 ILE A CA 1
ATOM 1542 C C . ILE A 1 197 ? 14.240 3.445 -23.490 1.00 89.31 197 ILE A C 1
ATOM 1544 O O . ILE A 1 197 ? 13.879 2.522 -22.762 1.00 89.31 197 ILE A O 1
ATOM 1548 N N . ARG A 1 198 ? 14.770 3.226 -24.704 1.00 88.88 198 ARG A N 1
ATOM 1549 C CA . ARG A 1 198 ? 14.933 1.877 -25.272 1.00 88.88 198 ARG A CA 1
ATOM 1550 C C . ARG A 1 198 ? 15.885 1.010 -24.448 1.00 88.88 198 ARG A C 1
ATOM 1552 O O . ARG A 1 198 ? 15.595 -0.163 -24.244 1.00 88.88 198 ARG A O 1
ATOM 1559 N N . LYS A 1 199 ? 16.989 1.577 -23.947 1.00 89.06 199 LYS A N 1
ATOM 1560 C CA . LYS A 1 199 ? 17.922 0.860 -23.063 1.00 89.06 199 LYS A CA 1
ATOM 1561 C C . LYS A 1 199 ? 17.269 0.443 -21.743 1.00 89.06 199 LYS A C 1
ATOM 1563 O O . LYS A 1 199 ? 17.443 -0.699 -21.340 1.00 89.06 199 LYS A O 1
ATOM 1568 N N . ARG A 1 200 ? 16.503 1.329 -21.096 1.00 90.25 200 ARG A N 1
ATOM 1569 C CA . ARG A 1 200 ? 15.796 1.026 -19.839 1.00 90.25 200 ARG A CA 1
ATOM 1570 C C . ARG A 1 200 ? 14.718 -0.039 -20.042 1.00 90.25 200 ARG A C 1
ATOM 1572 O O . ARG A 1 200 ? 14.636 -0.962 -19.240 1.00 90.25 200 ARG A O 1
ATOM 1579 N N . LEU A 1 201 ? 13.958 0.035 -21.138 1.00 91.31 201 LEU A N 1
ATOM 1580 C CA . LEU A 1 201 ? 13.001 -1.012 -21.501 1.00 91.31 201 LEU A CA 1
ATOM 1581 C C . LEU A 1 201 ? 13.700 -2.365 -21.718 1.00 91.31 201 LEU A C 1
ATOM 1583 O O . LEU A 1 201 ? 13.278 -3.363 -21.146 1.00 91.31 201 LEU A O 1
ATOM 1587 N N . ALA A 1 202 ? 14.792 -2.397 -22.489 1.00 90.06 202 ALA A N 1
ATOM 1588 C CA . ALA A 1 202 ? 15.555 -3.625 -22.715 1.00 90.06 202 ALA A CA 1
ATOM 1589 C C . ALA A 1 202 ? 16.129 -4.206 -21.411 1.00 90.06 202 ALA A C 1
ATOM 1591 O O . ALA A 1 202 ? 16.082 -5.417 -21.218 1.00 90.06 202 ALA A O 1
ATOM 1592 N N . ALA A 1 203 ? 16.613 -3.354 -20.501 1.00 87.81 203 ALA A N 1
ATOM 1593 C CA . ALA A 1 203 ? 17.088 -3.781 -19.188 1.00 87.81 203 ALA A CA 1
ATOM 1594 C C . ALA A 1 203 ? 15.969 -4.444 -18.367 1.00 87.81 203 ALA A C 1
ATOM 1596 O O . ALA A 1 203 ? 16.188 -5.511 -17.808 1.00 87.81 203 ALA A O 1
ATOM 1597 N N . ILE A 1 204 ? 14.759 -3.869 -18.351 1.00 89.00 204 ILE A N 1
ATOM 1598 C CA . ILE A 1 204 ? 13.606 -4.468 -17.658 1.00 89.00 204 ILE A CA 1
ATOM 1599 C C . ILE A 1 204 ? 13.246 -5.839 -18.248 1.00 89.00 204 ILE A C 1
ATOM 1601 O O . ILE A 1 204 ? 12.999 -6.785 -17.503 1.00 89.00 204 ILE A O 1
ATOM 1605 N N . LEU A 1 205 ? 13.240 -5.968 -19.577 1.00 88.62 205 LEU A N 1
ATOM 1606 C CA . LEU A 1 205 ? 12.921 -7.237 -20.242 1.00 88.62 205 LEU A CA 1
ATOM 1607 C C . LEU A 1 205 ? 13.970 -8.327 -19.949 1.00 88.62 205 LEU A C 1
ATOM 1609 O O . LEU A 1 205 ? 13.609 -9.486 -19.760 1.00 88.62 205 LEU A O 1
ATOM 1613 N N . GLN A 1 206 ? 15.253 -7.960 -19.838 1.00 84.88 206 GLN A N 1
ATOM 1614 C CA . GLN A 1 206 ? 16.332 -8.894 -19.480 1.00 84.88 206 GLN A CA 1
ATOM 1615 C C . GLN A 1 206 ? 16.211 -9.446 -18.049 1.00 84.88 206 GLN A C 1
ATOM 1617 O O . GLN A 1 206 ? 16.537 -10.613 -17.809 1.00 84.88 206 GLN A O 1
ATOM 1622 N N . ILE A 1 207 ? 15.709 -8.640 -17.105 1.00 74.44 207 ILE A N 1
ATOM 1623 C CA . ILE A 1 207 ? 15.401 -9.104 -15.740 1.00 74.44 207 ILE A CA 1
ATOM 1624 C C . ILE A 1 207 ? 14.382 -10.239 -15.810 1.00 74.44 207 ILE A C 1
ATOM 1626 O O . ILE A 1 207 ? 14.595 -11.310 -15.250 1.00 74.44 207 ILE A O 1
ATOM 1630 N N . GLY A 1 208 ? 13.308 -10.015 -16.569 1.00 67.81 208 GLY A N 1
ATOM 1631 C CA . GLY A 1 208 ? 12.228 -10.972 -16.761 1.00 67.81 208 GLY A CA 1
ATOM 1632 C C . GLY A 1 208 ? 12.666 -12.338 -17.263 1.00 67.81 208 GLY A C 1
ATOM 1633 O O . GLY A 1 208 ? 12.192 -13.353 -16.768 1.00 67.81 208 GLY A O 1
ATOM 1634 N N . SER A 1 209 ? 13.609 -12.366 -18.207 1.00 67.50 209 SER A N 1
ATOM 1635 C CA . SER A 1 209 ? 14.138 -13.619 -18.758 1.00 67.50 209 SER A CA 1
ATOM 1636 C C . SER A 1 209 ? 15.034 -14.404 -17.796 1.00 67.50 209 SER A C 1
ATOM 1638 O O . SER A 1 209 ? 15.258 -15.590 -18.015 1.00 67.50 209 SER A O 1
ATOM 1640 N N . SER A 1 210 ? 15.567 -13.756 -16.755 1.00 63.16 210 SER A N 1
ATOM 1641 C CA . SER A 1 210 ? 16.541 -14.362 -15.835 1.00 63.16 210 SER A CA 1
ATOM 1642 C C . SER A 1 210 ? 15.889 -14.988 -14.597 1.00 63.16 210 SER A C 1
ATOM 1644 O O . SER A 1 210 ? 16.529 -15.770 -13.896 1.00 63.16 210 SER A O 1
ATOM 1646 N N . ILE A 1 211 ? 14.628 -14.651 -14.311 1.00 62.09 211 ILE A N 1
ATOM 1647 C CA . ILE A 1 211 ? 13.927 -15.084 -13.101 1.00 62.09 211 ILE A CA 1
ATOM 1648 C C . ILE A 1 211 ? 12.945 -16.199 -13.459 1.00 62.09 211 ILE A C 1
ATOM 1650 O O . ILE A 1 211 ? 11.908 -15.963 -14.076 1.00 62.09 211 ILE A O 1
ATOM 1654 N N . VAL A 1 212 ? 13.267 -17.416 -13.023 1.00 53.84 212 VAL A N 1
ATOM 1655 C CA . VAL A 1 212 ? 12.365 -18.573 -13.039 1.00 53.84 212 VAL A CA 1
ATOM 1656 C C . VAL A 1 212 ? 11.957 -18.852 -11.592 1.00 53.84 212 VAL A C 1
ATOM 1658 O O . VAL A 1 212 ? 12.777 -19.324 -10.805 1.00 53.84 212 VAL A O 1
ATOM 1661 N N . GLY A 1 213 ? 10.717 -18.536 -11.207 1.00 56.47 213 GLY A N 1
ATOM 1662 C CA . GLY A 1 213 ? 10.179 -18.941 -9.903 1.00 56.47 213 GLY A CA 1
ATOM 1663 C C . GLY A 1 213 ? 9.017 -18.099 -9.376 1.00 56.47 213 GLY A C 1
ATOM 1664 O O . GLY A 1 213 ? 8.883 -16.923 -9.690 1.00 56.47 213 GLY A O 1
ATOM 1665 N N . GLU A 1 214 ? 8.202 -18.707 -8.515 1.00 57.59 214 GLU A N 1
ATOM 1666 C CA . GLU A 1 214 ? 6.938 -18.173 -7.978 1.00 57.59 214 GLU A CA 1
ATOM 1667 C C . GLU A 1 214 ? 7.111 -17.207 -6.786 1.00 57.59 214 GLU A C 1
ATOM 1669 O O . GLU A 1 214 ? 6.281 -17.192 -5.881 1.00 57.59 214 GLU A O 1
ATOM 1674 N N . GLN A 1 215 ? 8.189 -16.414 -6.725 1.00 66.56 215 GLN A N 1
ATOM 1675 C CA . GLN A 1 215 ? 8.391 -15.460 -5.622 1.00 66.56 215 GLN A CA 1
ATOM 1676 C C . GLN A 1 215 ? 8.291 -14.002 -6.094 1.00 66.56 215 GLN A C 1
ATOM 1678 O O . GLN A 1 215 ? 9.285 -13.442 -6.564 1.00 66.56 215 GLN A O 1
ATOM 1683 N N . PRO A 1 216 ? 7.114 -13.359 -5.927 1.00 67.19 216 PRO A N 1
ATOM 1684 C CA . PRO A 1 216 ? 6.858 -11.969 -6.320 1.00 67.19 216 PRO A CA 1
ATOM 1685 C C . PRO A 1 216 ? 7.886 -10.963 -5.770 1.00 67.19 216 PRO A C 1
ATOM 1687 O O . PRO A 1 216 ? 8.235 -9.986 -6.431 1.00 67.19 216 PRO A O 1
ATOM 1690 N N . GLU A 1 217 ? 8.422 -11.225 -4.578 1.00 70.62 217 GLU A N 1
ATOM 1691 C CA . GLU A 1 217 ? 9.441 -10.403 -3.911 1.00 70.62 217 GLU A CA 1
ATOM 1692 C C . GLU A 1 217 ? 10.741 -10.304 -4.704 1.00 70.62 217 GLU A C 1
ATOM 1694 O O . GLU A 1 217 ? 11.350 -9.236 -4.764 1.00 70.62 217 GLU A O 1
ATOM 1699 N N . LYS A 1 218 ? 11.150 -11.388 -5.373 1.00 74.94 218 LYS A N 1
ATOM 1700 C CA . LYS A 1 218 ? 12.371 -11.393 -6.186 1.00 74.94 218 LYS A CA 1
ATOM 1701 C C . LYS A 1 218 ? 12.242 -10.442 -7.370 1.00 74.94 218 LYS A C 1
ATOM 1703 O O . LYS A 1 218 ? 13.154 -9.661 -7.624 1.00 74.94 218 LYS A O 1
ATOM 1708 N N . TYR A 1 219 ? 11.087 -10.436 -8.035 1.00 75.81 219 TYR A N 1
ATOM 1709 C CA . TYR A 1 219 ? 10.811 -9.508 -9.134 1.00 75.81 219 TYR A CA 1
ATOM 1710 C C . TYR A 1 219 ? 10.831 -8.045 -8.671 1.00 75.81 219 TYR A C 1
ATOM 1712 O O . TYR A 1 219 ? 11.302 -7.176 -9.411 1.00 75.81 219 TYR A O 1
ATOM 1720 N N . LEU A 1 220 ? 10.370 -7.763 -7.444 1.00 79.00 220 LEU A N 1
ATOM 1721 C CA . LEU A 1 220 ? 10.449 -6.424 -6.853 1.00 79.00 220 LEU A CA 1
ATOM 1722 C C . LEU A 1 220 ? 11.878 -6.016 -6.507 1.00 79.00 220 LEU A C 1
ATOM 1724 O O . LEU A 1 220 ? 12.312 -4.928 -6.884 1.00 79.00 220 LEU A O 1
ATOM 1728 N N . ASN A 1 221 ? 12.623 -6.892 -5.839 1.00 80.12 221 ASN A N 1
ATOM 1729 C CA . ASN A 1 221 ? 14.011 -6.625 -5.483 1.00 80.12 221 ASN A CA 1
ATOM 1730 C C . ASN A 1 221 ? 14.856 -6.357 -6.730 1.00 80.12 221 ASN A C 1
ATOM 1732 O O . ASN A 1 221 ? 15.646 -5.413 -6.742 1.00 80.12 221 ASN A O 1
ATOM 1736 N N . GLU A 1 222 ? 14.652 -7.111 -7.808 1.00 82.69 222 GLU A N 1
ATOM 1737 C CA . GLU A 1 222 ? 15.403 -6.923 -9.048 1.00 82.69 222 GLU A CA 1
ATOM 1738 C C . GLU A 1 222 ? 15.052 -5.624 -9.777 1.00 82.69 222 GLU A C 1
ATOM 1740 O O . GLU A 1 222 ? 15.958 -4.932 -10.257 1.00 82.69 222 GLU A O 1
ATOM 1745 N N . ILE A 1 223 ? 13.773 -5.228 -9.839 1.00 83.00 223 ILE A N 1
ATOM 1746 C CA . ILE A 1 223 ? 13.433 -3.940 -10.457 1.00 83.00 223 ILE A CA 1
ATOM 1747 C C . ILE A 1 223 ? 13.947 -2.768 -9.623 1.00 83.00 223 ILE A C 1
ATOM 1749 O O . ILE A 1 223 ? 14.513 -1.837 -10.193 1.00 83.00 223 ILE A O 1
ATOM 1753 N N . TYR A 1 224 ? 13.853 -2.826 -8.291 1.00 83.38 224 TYR A N 1
ATOM 1754 C CA . TYR A 1 224 ? 14.433 -1.796 -7.428 1.00 83.38 224 TYR A CA 1
ATOM 1755 C C . TYR A 1 224 ? 15.951 -1.736 -7.566 1.00 83.38 224 TYR A C 1
ATOM 1757 O O . TYR A 1 224 ? 16.506 -0.657 -7.764 1.00 83.38 224 TYR A O 1
ATOM 1765 N N . THR A 1 225 ? 16.623 -2.885 -7.569 1.00 82.88 225 THR A N 1
ATOM 1766 C CA . THR A 1 225 ? 18.071 -2.957 -7.781 1.00 82.88 225 THR A CA 1
ATOM 1767 C C . THR A 1 225 ? 18.456 -2.394 -9.147 1.00 82.88 225 THR A C 1
ATOM 1769 O O . THR A 1 225 ? 19.442 -1.670 -9.268 1.00 82.88 225 THR A O 1
ATOM 1772 N N . THR A 1 226 ? 17.670 -2.671 -10.186 1.00 83.81 226 THR A N 1
ATOM 1773 C CA . THR A 1 226 ? 17.913 -2.139 -11.530 1.00 83.81 226 THR A CA 1
ATOM 1774 C C . THR A 1 226 ? 17.746 -0.629 -11.579 1.00 83.81 226 THR A C 1
ATOM 1776 O O . THR A 1 226 ? 18.604 0.042 -12.156 1.00 83.81 226 THR A O 1
ATOM 1779 N N . VAL A 1 227 ? 16.686 -0.095 -10.965 1.00 85.06 227 VAL A N 1
ATOM 1780 C CA . VAL A 1 227 ? 16.472 1.352 -10.841 1.00 85.06 227 VAL A CA 1
ATOM 1781 C C . VAL A 1 227 ? 17.671 1.982 -10.138 1.00 85.06 227 VAL A C 1
ATOM 1783 O O . VAL A 1 227 ? 18.296 2.871 -10.706 1.00 85.06 227 VAL A O 1
ATOM 1786 N N . LEU A 1 228 ? 18.066 1.456 -8.975 1.00 82.19 228 LEU A N 1
ATOM 1787 C CA . LEU A 1 228 ? 19.198 1.963 -8.196 1.00 82.19 228 LEU A CA 1
ATOM 1788 C C . LEU A 1 228 ? 20.511 1.930 -8.989 1.00 82.19 228 LEU A C 1
ATOM 1790 O O . LEU A 1 228 ? 21.195 2.948 -9.074 1.00 82.19 228 LEU A O 1
ATOM 1794 N N . ARG A 1 229 ? 20.839 0.807 -9.644 1.00 81.44 229 ARG A N 1
ATOM 1795 C CA . ARG A 1 229 ? 22.051 0.679 -10.476 1.00 81.44 229 ARG A CA 1
ATOM 1796 C C . ARG A 1 229 ? 22.093 1.701 -11.614 1.00 81.44 229 ARG A C 1
ATOM 1798 O O . ARG A 1 229 ? 23.164 2.201 -11.936 1.00 81.44 229 ARG A O 1
ATOM 1805 N N . HIS A 1 230 ? 20.949 2.010 -12.224 1.00 78.56 230 HIS A N 1
ATOM 1806 C CA . HIS A 1 230 ? 20.859 2.977 -13.323 1.00 78.56 230 HIS A CA 1
ATOM 1807 C C . HIS A 1 230 ? 20.738 4.434 -12.864 1.00 78.56 230 HIS A C 1
ATOM 1809 O O . HIS A 1 230 ? 20.867 5.332 -13.700 1.00 78.56 230 HIS A O 1
ATOM 1815 N N . SER A 1 231 ? 20.480 4.668 -11.577 1.00 77.75 231 SER A N 1
ATOM 1816 C CA . SER A 1 231 ? 20.521 5.995 -10.960 1.00 77.75 231 SER A CA 1
ATOM 1817 C C . SER A 1 231 ? 21.939 6.404 -10.557 1.00 77.75 231 SER A C 1
ATOM 1819 O O . SER A 1 231 ? 22.220 7.596 -10.483 1.00 77.75 231 SER A O 1
ATOM 1821 N N . ILE A 1 232 ? 22.850 5.442 -10.352 1.00 77.19 232 ILE A N 1
ATOM 1822 C CA . ILE A 1 232 ? 24.266 5.726 -10.083 1.00 77.19 232 ILE A CA 1
ATOM 1823 C C . ILE A 1 232 ? 24.927 6.280 -11.363 1.00 77.19 232 ILE A C 1
ATOM 1825 O O . ILE A 1 232 ? 24.849 5.642 -12.421 1.00 77.19 232 ILE A O 1
ATOM 1829 N N . PRO A 1 233 ? 25.613 7.439 -11.307 1.00 69.25 233 PRO A N 1
ATOM 1830 C CA . PRO A 1 233 ? 26.303 8.007 -12.461 1.00 69.25 233 PRO A CA 1
ATOM 1831 C C . PRO A 1 233 ? 27.374 7.054 -13.018 1.00 69.25 233 PRO A C 1
ATOM 1833 O O . PRO A 1 233 ? 28.454 6.892 -12.457 1.00 69.25 233 PRO A O 1
ATOM 1836 N N . ALA A 1 234 ? 27.115 6.450 -14.182 1.00 65.06 234 ALA A N 1
ATOM 1837 C CA . ALA A 1 234 ? 28.035 5.484 -14.800 1.00 65.06 234 ALA A CA 1
ATOM 1838 C C . ALA A 1 234 ? 29.406 6.075 -15.199 1.00 65.06 234 ALA A C 1
ATOM 1840 O O . ALA A 1 234 ? 30.349 5.328 -15.441 1.00 65.06 234 ALA A O 1
ATOM 1841 N N . LYS A 1 235 ? 29.507 7.407 -15.301 1.00 66.12 235 LYS A N 1
ATOM 1842 C CA . LYS A 1 235 ? 30.730 8.148 -15.653 1.00 66.12 235 LYS A CA 1
ATOM 1843 C C . LYS A 1 235 ? 31.307 8.965 -14.493 1.00 66.12 235 LYS A C 1
ATOM 1845 O O . LYS A 1 235 ? 32.243 9.719 -14.736 1.00 66.12 235 LYS A O 1
ATOM 1850 N N . GLY A 1 236 ? 30.729 8.85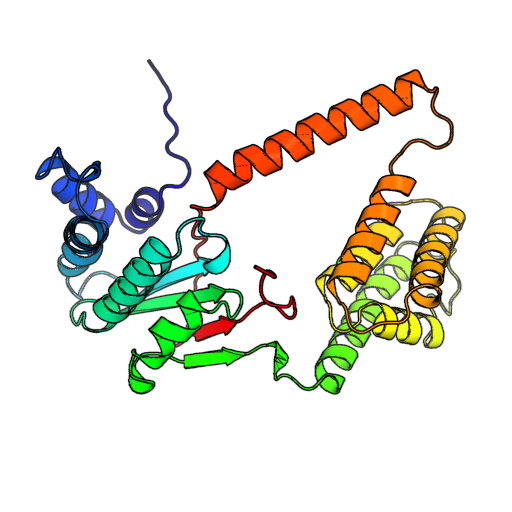9 -13.297 1.00 66.06 236 GLY A N 1
ATOM 1851 C CA . GLY A 1 236 ? 31.239 9.592 -12.144 1.00 66.06 236 GLY A CA 1
ATOM 1852 C C . GLY A 1 236 ? 32.570 9.025 -11.658 1.00 66.06 236 GLY A C 1
ATOM 1853 O O . GLY A 1 236 ? 32.854 7.842 -11.896 1.00 66.06 236 GLY A O 1
ATOM 1854 N N . SER A 1 237 ? 33.379 9.853 -10.996 1.00 79.44 237 SER A N 1
ATOM 1855 C CA . SER A 1 237 ? 34.561 9.375 -10.272 1.00 79.44 237 SER A CA 1
ATOM 1856 C C . SER A 1 237 ? 34.147 8.390 -9.169 1.00 79.44 237 SER A C 1
ATOM 1858 O O . SER A 1 237 ? 32.983 8.335 -8.765 1.00 79.44 237 SER A O 1
ATOM 1860 N N . GLU A 1 238 ? 35.083 7.576 -8.676 1.00 79.69 238 GLU A N 1
ATOM 1861 C CA . GLU A 1 238 ? 34.789 6.684 -7.543 1.00 79.69 238 GLU A CA 1
ATOM 1862 C C . GLU A 1 238 ? 34.377 7.477 -6.290 1.00 79.69 238 GLU A C 1
ATOM 1864 O O . GLU A 1 238 ? 33.537 7.016 -5.524 1.00 79.69 238 GLU A O 1
ATOM 1869 N N . GLU A 1 239 ? 34.878 8.705 -6.140 1.00 79.38 239 GLU A N 1
ATOM 1870 C CA . GLU A 1 239 ? 34.479 9.633 -5.077 1.00 79.38 239 GLU A CA 1
ATOM 1871 C C . GLU A 1 239 ? 33.020 10.089 -5.246 1.00 79.38 239 GLU A C 1
ATOM 1873 O O . GLU A 1 239 ? 32.241 9.986 -4.305 1.00 79.38 239 GLU A O 1
ATOM 1878 N N . GLU A 1 240 ? 32.603 10.492 -6.454 1.00 77.00 240 GLU A N 1
ATOM 1879 C CA . GLU A 1 240 ? 31.213 10.896 -6.735 1.00 77.00 240 GLU A CA 1
ATOM 1880 C C . GLU A 1 240 ? 30.222 9.737 -6.536 1.00 77.00 240 GLU A C 1
ATOM 1882 O O . GLU A 1 240 ? 29.092 9.931 -6.074 1.00 77.00 240 GLU A O 1
ATOM 1887 N N . LYS A 1 241 ? 30.632 8.509 -6.879 1.00 78.31 241 LYS A N 1
ATOM 1888 C CA . LYS A 1 241 ? 29.825 7.309 -6.627 1.00 78.31 241 LYS A CA 1
ATOM 1889 C C . LYS A 1 241 ? 29.701 7.029 -5.134 1.00 78.31 241 LYS A C 1
ATOM 1891 O O . LYS A 1 241 ? 28.597 6.721 -4.689 1.00 78.31 241 LYS A O 1
ATOM 1896 N N . GLU A 1 242 ? 30.788 7.134 -4.370 1.00 82.19 242 GLU A N 1
ATOM 1897 C CA . GLU A 1 242 ? 30.750 6.900 -2.924 1.00 82.19 242 GLU A CA 1
ATOM 1898 C C . GLU A 1 242 ? 29.940 7.982 -2.201 1.00 82.19 242 GLU A C 1
ATOM 1900 O O . GLU A 1 242 ? 29.142 7.647 -1.329 1.00 82.19 242 GLU A O 1
ATOM 1905 N N . GLU A 1 243 ? 30.033 9.251 -2.611 1.00 81.50 243 GLU A N 1
ATOM 1906 C CA . GLU A 1 243 ? 29.178 10.326 -2.090 1.00 81.50 243 GLU A CA 1
ATOM 1907 C C . GLU A 1 243 ? 27.690 10.047 -2.348 1.00 81.50 243 GLU A C 1
ATOM 1909 O O . GLU A 1 243 ? 26.860 10.159 -1.440 1.00 81.50 243 GLU A O 1
ATOM 1914 N N . PHE A 1 244 ? 27.337 9.615 -3.563 1.00 79.50 244 PHE A N 1
ATOM 1915 C CA . PHE A 1 244 ? 25.959 9.256 -3.902 1.00 79.50 244 PHE A CA 1
ATOM 1916 C C . PHE A 1 244 ? 25.462 8.037 -3.109 1.00 79.50 244 PHE A C 1
ATOM 1918 O O . PHE A 1 244 ? 24.333 8.031 -2.613 1.00 79.50 244 PHE A O 1
ATOM 1925 N N . LEU A 1 245 ? 26.299 7.006 -2.949 1.00 80.19 245 LEU A N 1
ATOM 1926 C CA . LEU A 1 245 ? 25.974 5.831 -2.139 1.00 80.19 245 LEU A CA 1
ATOM 1927 C C . LEU A 1 245 ? 25.848 6.177 -0.653 1.00 80.19 245 LEU A C 1
ATOM 1929 O O . LEU A 1 245 ? 24.965 5.636 0.009 1.00 80.19 245 LEU A O 1
ATOM 1933 N N . SER A 1 246 ? 26.687 7.076 -0.135 1.00 82.88 246 SER A N 1
ATOM 1934 C CA . SER A 1 246 ? 26.592 7.581 1.235 1.00 82.88 246 SER A CA 1
ATOM 1935 C C . SER A 1 246 ? 25.270 8.312 1.449 1.00 82.88 246 SER A C 1
ATOM 1937 O O . SER A 1 246 ? 24.538 7.987 2.378 1.00 82.88 246 SER A O 1
ATOM 1939 N N . MET A 1 247 ? 24.905 9.219 0.539 1.00 83.06 247 MET A N 1
ATOM 1940 C CA . MET A 1 247 ? 23.623 9.925 0.589 1.00 83.06 247 MET A CA 1
ATOM 1941 C C . MET A 1 247 ? 22.435 8.954 0.536 1.00 83.06 247 MET A C 1
ATOM 1943 O O . MET A 1 247 ? 21.482 9.097 1.299 1.00 83.06 247 MET A O 1
ATOM 1947 N N . LEU A 1 248 ? 22.488 7.938 -0.331 1.00 80.25 248 LEU A N 1
ATOM 1948 C CA . LEU A 1 248 ? 21.455 6.902 -0.391 1.00 80.25 248 LEU A CA 1
ATOM 1949 C C . LEU A 1 248 ? 21.361 6.100 0.910 1.00 80.25 248 LEU A C 1
ATOM 1951 O O . LEU A 1 248 ? 20.250 5.857 1.377 1.00 80.25 248 LEU A O 1
ATOM 1955 N N . ARG A 1 249 ? 22.493 5.700 1.504 1.00 80.38 249 ARG A N 1
ATOM 1956 C CA . ARG A 1 249 ? 22.524 4.998 2.800 1.00 80.38 249 ARG A CA 1
ATOM 1957 C C . ARG A 1 249 ? 21.936 5.864 3.908 1.00 80.38 249 ARG A C 1
ATOM 1959 O O . ARG A 1 249 ? 21.163 5.353 4.712 1.00 80.38 249 ARG A O 1
ATOM 1966 N N . ASP A 1 250 ? 22.235 7.158 3.918 1.00 80.38 250 ASP A N 1
ATOM 1967 C CA . ASP A 1 250 ? 21.699 8.092 4.905 1.00 80.38 250 ASP A CA 1
ATOM 1968 C C . ASP A 1 250 ? 20.192 8.290 4.739 1.00 80.38 250 ASP A C 1
ATOM 1970 O O . ASP A 1 250 ? 19.458 8.246 5.726 1.00 80.38 250 ASP A O 1
ATOM 1974 N N . ILE A 1 251 ? 19.702 8.449 3.505 1.00 80.31 251 ILE A N 1
ATOM 1975 C CA . ILE A 1 251 ? 18.267 8.575 3.220 1.00 80.31 251 ILE A CA 1
ATOM 1976 C C . ILE A 1 251 ? 17.538 7.281 3.578 1.00 80.31 251 ILE A C 1
ATOM 1978 O O . ILE A 1 251 ? 16.554 7.328 4.308 1.00 80.31 251 ILE A O 1
ATOM 1982 N N . LEU A 1 252 ? 18.013 6.126 3.106 1.00 76.06 252 LEU A N 1
ATOM 1983 C CA . L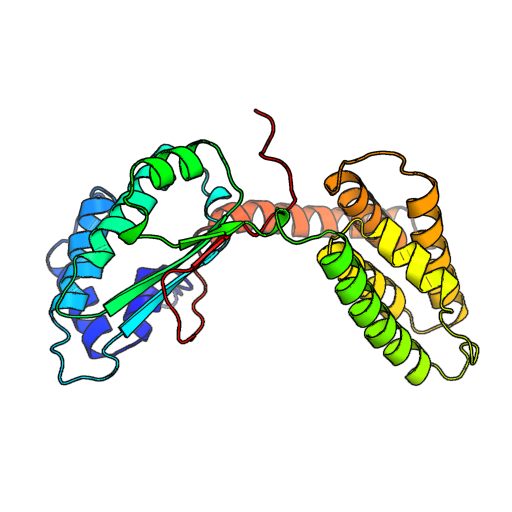EU A 1 252 ? 17.375 4.836 3.377 1.00 76.06 252 LEU A CA 1
ATOM 1984 C C . LEU A 1 252 ? 17.439 4.482 4.862 1.00 76.06 252 LEU A C 1
ATOM 1986 O O . LEU A 1 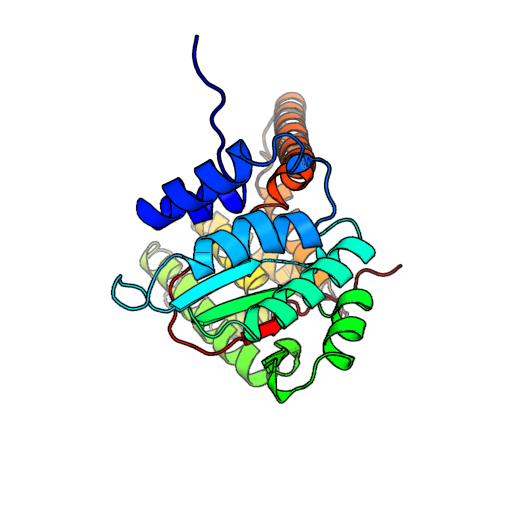252 ? 16.422 4.089 5.421 1.00 76.06 252 LEU A O 1
ATOM 1990 N N . GLY A 1 253 ? 18.574 4.707 5.526 1.00 69.00 253 GLY A N 1
ATOM 1991 C CA . GLY A 1 253 ? 18.712 4.521 6.969 1.00 69.00 253 GLY A CA 1
ATOM 1992 C C . GLY A 1 253 ? 17.842 5.491 7.770 1.00 69.00 253 GLY A C 1
ATOM 1993 O O . GLY A 1 253 ? 17.306 5.126 8.816 1.00 69.00 253 GLY A O 1
ATOM 1994 N N . SER A 1 254 ? 17.633 6.712 7.270 1.00 68.06 254 SER A N 1
ATOM 1995 C CA . SER A 1 254 ? 16.694 7.668 7.864 1.00 68.06 254 SER A CA 1
ATOM 1996 C C . SER A 1 254 ? 15.245 7.270 7.624 1.00 68.06 254 SER A C 1
ATOM 1998 O O . SER A 1 254 ? 14.440 7.455 8.527 1.00 68.06 254 SER A O 1
ATOM 2000 N N . ILE A 1 255 ? 14.899 6.708 6.462 1.00 63.88 255 ILE A N 1
ATOM 2001 C CA . ILE A 1 255 ? 13.562 6.179 6.163 1.00 63.88 255 ILE A CA 1
ATOM 2002 C C . ILE A 1 255 ? 13.294 4.934 6.996 1.00 63.88 255 ILE A C 1
ATOM 2004 O O . ILE A 1 255 ? 12.213 4.831 7.541 1.00 63.88 255 ILE A O 1
ATOM 2008 N N . GLU A 1 256 ? 14.245 4.022 7.160 1.00 54.53 256 GLU A N 1
ATOM 2009 C CA . GLU A 1 256 ? 14.092 2.839 8.008 1.00 54.53 256 GLU A CA 1
ATOM 2010 C C . GLU A 1 256 ? 13.886 3.247 9.473 1.00 54.53 256 GLU A C 1
ATOM 2012 O O . GLU A 1 256 ? 12.898 2.852 10.093 1.00 54.53 256 GLU A O 1
ATOM 2017 N N . ARG A 1 257 ? 14.729 4.152 9.994 1.00 53.69 257 ARG A N 1
ATOM 2018 C CA . ARG A 1 257 ? 14.556 4.725 11.342 1.00 53.69 257 ARG A CA 1
ATOM 2019 C C . ARG A 1 257 ? 13.268 5.535 11.479 1.00 53.69 257 ARG A C 1
ATOM 2021 O O . ARG A 1 257 ? 12.639 5.498 12.531 1.00 53.69 257 ARG A O 1
ATOM 2028 N N . SER A 1 258 ? 12.873 6.272 10.442 1.00 44.12 258 SER A N 1
ATOM 2029 C CA . SER A 1 258 ? 11.644 7.072 10.445 1.00 44.12 258 SER A CA 1
ATOM 2030 C C . SER A 1 258 ? 10.411 6.226 10.201 1.00 44.12 258 SER A C 1
ATOM 2032 O O . SER A 1 258 ? 9.361 6.608 10.683 1.00 44.12 258 SER A O 1
ATOM 2034 N N . MET A 1 259 ? 10.490 5.079 9.526 1.00 43.28 259 MET A N 1
ATOM 2035 C CA . MET A 1 259 ? 9.392 4.123 9.419 1.00 43.28 259 MET A CA 1
ATOM 2036 C C . MET A 1 259 ? 9.118 3.523 10.789 1.00 43.28 259 MET A C 1
ATOM 2038 O O . MET A 1 259 ? 7.957 3.442 11.153 1.00 43.28 259 MET A O 1
ATOM 2042 N N . THR A 1 260 ? 10.126 3.264 11.625 1.00 41.81 260 THR A N 1
ATOM 2043 C CA . THR A 1 260 ? 9.902 2.946 13.051 1.00 41.81 260 THR A CA 1
ATOM 2044 C C . THR A 1 260 ? 9.058 4.012 13.773 1.00 41.81 260 THR A C 1
ATOM 2046 O O . THR A 1 260 ? 8.279 3.683 14.659 1.00 41.81 260 THR A O 1
ATOM 2049 N N . VAL A 1 261 ? 9.145 5.284 13.362 1.00 29.52 261 VAL A N 1
ATOM 2050 C CA . VAL A 1 261 ? 8.391 6.412 13.948 1.00 29.52 261 VAL A CA 1
ATOM 2051 C C . VAL A 1 261 ? 7.044 6.667 13.235 1.00 29.52 261 VAL A C 1
ATOM 2053 O O . VAL A 1 261 ? 6.042 6.979 13.878 1.00 29.52 261 VAL A O 1
ATOM 2056 N N . LEU A 1 262 ? 6.985 6.497 11.911 1.00 27.25 262 LEU A N 1
ATOM 2057 C CA . LEU A 1 262 ? 5.836 6.751 11.031 1.00 27.25 262 LEU A CA 1
ATOM 2058 C C . LEU A 1 262 ? 4.892 5.548 10.900 1.00 27.25 262 LEU A C 1
ATOM 2060 O O . LEU A 1 262 ? 3.751 5.747 10.491 1.00 27.25 262 LEU A O 1
ATOM 2064 N N . LYS A 1 263 ? 5.302 4.340 11.314 1.00 41.00 263 LYS A N 1
ATOM 2065 C CA . LYS A 1 263 ? 4.471 3.117 11.415 1.00 41.00 263 LYS A CA 1
ATOM 2066 C C . LYS A 1 263 ? 3.206 3.290 12.274 1.00 41.00 263 LYS A C 1
ATOM 2068 O O . LYS A 1 263 ? 2.331 2.435 12.269 1.00 41.00 263 LYS A O 1
ATOM 2073 N N . THR A 1 264 ? 3.068 4.419 12.968 1.00 37.91 264 THR A N 1
ATOM 2074 C CA . THR A 1 264 ? 1.872 4.801 13.739 1.00 37.91 264 THR A CA 1
ATOM 2075 C C . THR A 1 264 ? 0.831 5.586 12.908 1.00 37.91 264 THR A C 1
ATOM 2077 O O . THR A 1 264 ? -0.223 5.968 13.422 1.00 37.91 264 THR A O 1
ATOM 2080 N N . CYS A 1 265 ? 1.088 5.875 11.626 1.00 33.41 265 CYS A N 1
ATOM 2081 C CA . CYS A 1 265 ? 0.268 6.800 10.839 1.00 33.41 265 CYS A CA 1
ATOM 2082 C C . CYS A 1 265 ? -0.926 6.120 10.148 1.00 33.41 265 CYS A C 1
ATOM 2084 O O . CYS A 1 265 ? -0.854 5.712 8.994 1.00 33.41 265 CYS A O 1
ATOM 2086 N N . MET A 1 266 ? -2.073 6.096 10.832 1.00 35.44 266 MET A N 1
ATOM 2087 C CA . MET A 1 266 ? -3.383 5.834 10.219 1.00 35.44 266 MET A CA 1
ATOM 2088 C C . MET A 1 266 ? -3.770 6.999 9.285 1.00 35.44 266 MET A C 1
ATOM 2090 O O . MET A 1 266 ? -4.064 8.105 9.751 1.00 35.44 266 MET A O 1
ATOM 2094 N N . GLN A 1 267 ? -3.761 6.789 7.964 1.00 31.16 267 GLN A N 1
ATOM 2095 C CA . GLN A 1 267 ? -4.235 7.782 6.989 1.00 31.16 267 GLN A CA 1
ATOM 2096 C C . GLN A 1 267 ? -5.746 7.666 6.780 1.00 31.16 267 GLN A C 1
ATOM 2098 O O . GLN A 1 267 ? -6.240 6.586 6.509 1.00 31.16 267 GLN A O 1
ATOM 2103 N N . PHE A 1 268 ? -6.486 8.779 6.842 1.00 30.17 268 PHE A N 1
ATOM 2104 C CA . PHE A 1 268 ? -7.946 8.805 6.677 1.00 30.17 268 PHE A CA 1
ATOM 2105 C C . PHE A 1 268 ? -8.362 9.147 5.243 1.00 30.17 268 PHE A C 1
ATOM 2107 O O . PHE A 1 268 ? -7.953 10.179 4.718 1.00 30.17 268 PHE A O 1
ATOM 2114 N N . SER A 1 269 ? -9.277 8.364 4.669 1.00 27.28 269 SER A N 1
ATOM 2115 C CA . SER A 1 269 ? -10.015 8.717 3.448 1.00 27.28 269 SER A CA 1
ATOM 2116 C C . SER A 1 269 ? -11.519 8.500 3.634 1.00 27.28 269 SER A C 1
ATOM 2118 O O . SER A 1 269 ? -11.953 7.533 4.256 1.00 27.28 269 SER A O 1
ATOM 2120 N N . THR A 1 270 ? -12.324 9.427 3.115 1.00 24.84 270 THR A N 1
ATOM 2121 C CA . THR A 1 270 ? -13.793 9.361 3.086 1.00 24.84 270 THR A CA 1
ATOM 2122 C C . THR A 1 270 ? -14.265 8.408 1.992 1.00 24.84 270 THR A C 1
ATOM 2124 O O . THR A 1 270 ? -14.042 8.679 0.817 1.00 24.84 270 THR A O 1
ATOM 2127 N N . PHE A 1 271 ? -14.963 7.335 2.362 1.00 28.33 271 PHE A N 1
ATOM 2128 C CA . PHE A 1 271 ? -15.651 6.433 1.431 1.00 28.33 271 PHE A CA 1
ATOM 2129 C C . PHE A 1 271 ? -16.986 5.982 2.028 1.00 28.33 271 PHE A C 1
ATOM 2131 O O . PHE A 1 271 ? -17.103 5.823 3.234 1.00 28.33 271 PHE A O 1
ATOM 2138 N N . GLN A 1 272 ? -18.019 5.762 1.220 1.00 24.98 272 GLN A N 1
ATOM 2139 C CA . GLN A 1 272 ? -19.258 5.146 1.702 1.00 24.98 272 GLN A CA 1
ATOM 2140 C C . GLN A 1 272 ? -19.142 3.625 1.571 1.00 24.98 272 GLN A C 1
ATOM 2142 O O . GLN A 1 272 ? -19.046 3.109 0.464 1.00 24.98 272 GLN A O 1
ATOM 2147 N N . GLY A 1 273 ? -19.147 2.892 2.684 1.00 28.17 273 GLY A N 1
ATOM 2148 C CA . GLY A 1 273 ? -19.073 1.430 2.627 1.00 28.17 273 GLY A CA 1
ATOM 2149 C C . GLY A 1 273 ? -18.846 0.772 3.980 1.00 28.17 273 GLY A C 1
ATOM 2150 O O . GLY A 1 273 ? -18.433 1.418 4.938 1.00 28.17 273 GLY A O 1
ATOM 2151 N N . THR A 1 274 ? -19.271 -0.484 4.108 1.00 28.75 274 THR A N 1
ATOM 2152 C CA . THR A 1 274 ? -19.139 -1.387 5.274 1.00 28.75 274 THR A CA 1
ATOM 2153 C C . THR A 1 274 ? -17.676 -1.519 5.730 1.00 28.75 274 THR A C 1
ATOM 2155 O O . THR A 1 274 ? -16.781 -1.032 5.050 1.00 28.75 274 THR A O 1
ATOM 2158 N N . ILE A 1 275 ? -17.419 -2.123 6.896 1.00 32.34 275 ILE A N 1
ATOM 2159 C CA . ILE A 1 275 ? -16.063 -2.554 7.278 1.00 32.34 275 ILE A CA 1
ATOM 2160 C C . ILE A 1 275 ? -15.557 -3.471 6.171 1.00 32.34 275 ILE A C 1
ATOM 2162 O O . ILE A 1 275 ? -16.029 -4.597 6.067 1.00 32.34 275 ILE A O 1
ATOM 2166 N N . LEU A 1 276 ? -14.654 -2.976 5.331 1.00 34.09 276 LEU A N 1
ATOM 2167 C CA . LEU A 1 276 ? -13.891 -3.812 4.421 1.00 34.09 276 LEU A CA 1
ATOM 2168 C C . LEU A 1 276 ? -12.518 -4.029 5.050 1.00 34.09 276 LEU A C 1
ATOM 2170 O O . LEU A 1 276 ? -11.766 -3.093 5.310 1.00 34.09 276 LEU A O 1
ATOM 2174 N N . VAL A 1 277 ? -12.204 -5.284 5.321 1.00 37.19 277 VAL A N 1
ATOM 2175 C CA . VAL A 1 277 ? -10.839 -5.714 5.591 1.00 37.19 277 VAL A CA 1
ATOM 2176 C C . VAL A 1 277 ? -10.258 -6.084 4.237 1.00 37.19 277 VAL A C 1
ATOM 2178 O O . VAL A 1 277 ? -10.706 -7.048 3.623 1.00 37.19 277 VAL A O 1
ATOM 2181 N N . TYR A 1 278 ? -9.306 -5.306 3.734 1.00 34.91 278 TYR A N 1
ATOM 2182 C CA . TYR A 1 278 ? -8.577 -5.650 2.519 1.00 34.91 278 TYR A CA 1
ATOM 2183 C C . TYR A 1 278 ? -7.278 -6.340 2.916 1.00 34.91 278 TYR A C 1
ATOM 2185 O O . TYR A 1 278 ? -6.383 -5.715 3.473 1.00 34.91 278 TYR A O 1
ATOM 2193 N N . PHE A 1 279 ? -7.113 -7.616 2.590 1.00 37.47 279 PHE A N 1
ATOM 2194 C CA . PHE A 1 279 ? -5.784 -8.215 2.649 1.00 37.47 279 PHE A CA 1
ATOM 2195 C C . PHE A 1 279 ? -5.013 -7.767 1.409 1.00 37.47 279 PHE A C 1
ATOM 2197 O O . PHE A 1 279 ? -5.238 -8.307 0.325 1.00 37.47 279 PHE A O 1
ATOM 2204 N N . ILE A 1 280 ? -4.176 -6.732 1.542 1.00 35.53 280 ILE A N 1
ATOM 2205 C C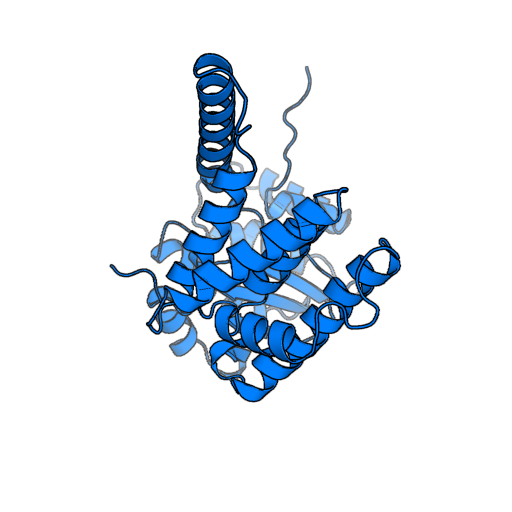A . ILE A 1 280 ? -3.603 -6.033 0.381 1.00 35.53 280 ILE A CA 1
ATOM 2206 C C . ILE A 1 280 ? -2.425 -6.766 -0.262 1.00 35.53 280 ILE A C 1
ATOM 2208 O O . ILE A 1 280 ? -2.124 -6.510 -1.425 1.00 35.53 280 ILE A O 1
ATOM 2212 N N . SER A 1 281 ? -1.783 -7.721 0.405 1.00 33.22 281 SER A N 1
ATOM 2213 C CA . SER A 1 281 ? -0.545 -8.271 -0.150 1.00 33.22 281 SER A CA 1
ATOM 2214 C C . SER A 1 281 ? -0.686 -9.670 -0.737 1.00 33.22 281 SER A C 1
ATOM 2216 O O . SER A 1 281 ? -1.124 -10.610 -0.077 1.00 33.22 281 SER A O 1
ATOM 2218 N N . ARG A 1 282 ? -0.232 -9.791 -1.991 1.00 38.56 282 ARG A N 1
ATOM 2219 C CA . ARG A 1 282 ? 0.276 -11.034 -2.597 1.00 38.56 282 ARG A CA 1
ATOM 2220 C C . ARG A 1 282 ? 1.688 -11.384 -2.105 1.00 38.56 282 ARG A C 1
ATOM 2222 O O . ARG A 1 282 ? 2.253 -12.366 -2.574 1.00 38.56 282 ARG A O 1
ATOM 2229 N N . LEU A 1 283 ? 2.270 -10.584 -1.209 1.00 41.22 283 LEU A N 1
ATOM 2230 C CA . LEU A 1 283 ? 3.506 -10.962 -0.540 1.00 41.22 283 LEU A CA 1
ATOM 2231 C C . LEU A 1 283 ? 3.202 -12.112 0.433 1.00 41.22 283 LEU A C 1
ATOM 223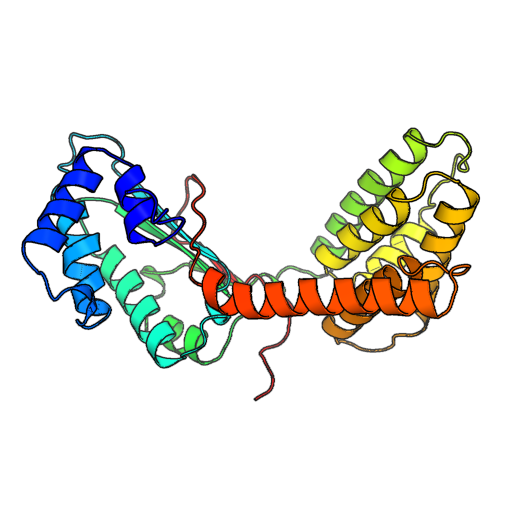3 O O . LEU A 1 283 ? 2.221 -12.003 1.182 1.00 41.22 283 LEU A O 1
ATOM 2237 N N . PRO A 1 284 ? 3.973 -13.213 0.394 1.00 42.59 284 PRO A N 1
ATOM 2238 C CA . PRO A 1 284 ? 3.855 -14.283 1.374 1.00 42.59 284 PRO A CA 1
ATOM 2239 C C . PRO A 1 284 ? 3.986 -13.738 2.813 1.00 42.59 284 PRO A C 1
ATOM 2241 O O . PRO A 1 284 ? 4.501 -12.632 3.017 1.00 42.59 284 PRO A O 1
ATOM 2244 N N . PRO A 1 285 ? 3.474 -14.473 3.819 1.00 48.12 285 PRO A N 1
ATOM 2245 C CA . PRO A 1 285 ? 3.726 -14.136 5.218 1.00 48.12 285 PRO A CA 1
ATOM 2246 C C . PRO A 1 285 ? 5.233 -14.000 5.467 1.00 48.12 285 PRO A C 1
ATOM 2248 O O . PRO A 1 285 ? 6.016 -14.710 4.829 1.00 48.12 285 PRO A O 1
ATOM 2251 N N . LYS A 1 286 ? 5.643 -13.102 6.374 1.00 48.12 286 LYS A N 1
ATOM 2252 C CA . LYS A 1 286 ? 7.054 -13.018 6.796 1.00 48.12 286 LYS A CA 1
ATOM 2253 C C . LYS A 1 286 ? 7.481 -14.411 7.284 1.00 48.12 286 LYS A C 1
ATOM 2255 O O . LYS A 1 286 ? 6.881 -14.936 8.220 1.00 48.12 286 LYS A O 1
ATOM 2260 N N . GLU A 1 287 ? 8.462 -15.034 6.627 1.00 40.38 287 GLU A N 1
ATOM 2261 C CA . GLU A 1 287 ? 9.039 -16.287 7.125 1.00 40.38 287 GLU A CA 1
ATOM 2262 C C . GLU A 1 287 ? 9.639 -16.021 8.515 1.00 40.38 287 GLU A C 1
ATOM 2264 O O . GLU A 1 287 ? 10.404 -15.069 8.691 1.00 40.38 287 GLU A O 1
ATOM 2269 N N . GLY A 1 288 ? 9.200 -16.808 9.502 1.00 34.59 288 GLY A N 1
ATOM 2270 C CA . GLY A 1 288 ? 9.691 -16.779 10.881 1.00 34.59 288 GLY A CA 1
ATOM 2271 C C . GLY A 1 288 ? 10.876 -17.704 11.099 1.00 34.59 288 GLY A C 1
ATOM 2272 O O . GLY A 1 288 ? 10.992 -18.699 10.347 1.00 34.59 288 GLY A O 1
#

Foldseek 3Di:
DDDDPPPFDPLVVQLVPDVQLVVQLVVLCVVPVCLVVDDPLSVCVRRPVRSLLPPAPVDPDLEDEFEEEALVPDPDLVVSLVVLVSQLVQCVRDRGHYAYAYEYACAPSNVVNVVVRDVVSADEDEPVPPDLVVLLVVLLVVLCVLQVVLCVVCVVDDPCPPHPVLSNLQSQLQLSPPVLSVLLSCLLNPDDDPVVSVVSSVLLSVLSVVDDDDANVSSVVSSVVSSVVVVQPPPDDPVSNVVVVVVVCVVVVVVVVVCVVCVSHRDDDDDDDHHYHYHPDPHDHDDD

Solvent-accessible surface area (backbone atoms only — not comparable to full-atom values): 16754 Å² total; per-residue (Å²): 133,88,79,86,78,78,80,65,46,67,67,57,58,55,24,72,74,35,75,68,42,30,49,39,30,52,51,39,48,68,75,36,84,60,48,89,78,49,55,71,68,56,39,43,46,48,51,46,49,50,24,50,62,67,54,52,84,87,51,86,73,66,58,48,65,47,32,38,65,52,58,69,70,55,94,44,64,67,57,50,47,49,52,55,51,52,57,60,54,45,60,75,46,81,66,39,47,53,38,52,34,39,28,23,52,84,35,68,62,58,48,57,50,54,74,71,45,60,68,93,79,52,42,84,42,59,57,70,75,53,57,66,69,57,46,43,49,53,46,44,53,52,49,55,52,55,48,40,53,50,39,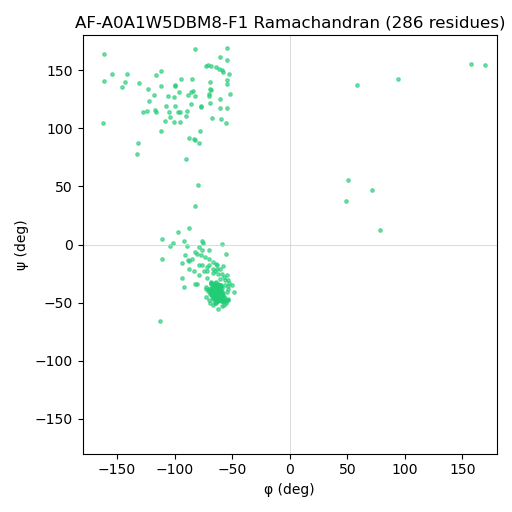70,78,36,76,91,49,62,93,64,53,79,37,72,67,53,50,55,51,51,37,61,50,27,68,72,36,64,70,46,49,54,49,52,51,51,63,34,60,76,47,89,50,67,72,53,28,53,48,46,50,52,52,55,54,54,53,44,76,71,62,87,74,97,52,68,64,56,55,44,53,50,51,51,50,49,52,53,60,71,67,48,65,91,83,50,54,74,64,56,47,49,52,52,52,50,52,48,50,53,52,51,53,47,46,57,59,42,41,74,66,51,69,63,56,60,60,76,70,95,74,93,74,74,45,44,32,36,29,73,47,80,62,75,68,83,85,127